Protein AF-A0A2H5FR06-F1 (afdb_monomer)

InterPro domains:
  IPR011051 RmlC-like cupin domain superfamily [SSF51182] (180-256)
  IPR014710 RmlC-like jelly roll fold [G3DSA:2.60.120.10] (175-260)

Organism: NCBI:txid28087

Mean predicted aligned error: 9.43 Å

Sequence (261 aa):
MSKIIILKDSALAQTDELITLLKNNKNLEIIELQDCLVSALEDIAQKNQTVLIALGNQCELGWNISNKINAFKAIILIHPQVLSNYLTMSHQHPCMIIHSPQNSFITPHQLTAISRPRPDIAQFISSSHNILEYQQEIFAFMQQYLQAPEEAHLTRIIRDTDIMKMLPAPNPGAIRILEENKVTVGIVVPDKNPPFEHINPGYKNEIHFVVSGTALFRHGSTNQKVLVNPGDFVYVKAFEKHEWTDWSDDFKLIFMQWEIE

Foldseek 3Di:
DAEEEEADDPVDPCRVVLVVLVVVPVVYDYHYDYPDDLVVVQVVLQVRLAEYEYEQCCLQVQLVSQQVHPSHLEYEYEAYQDHPCLVNDDGPHAYEYEHELPDPRHDPVRSVSPVPDDPRYHYHYDPVRDPCVCVVVVVVVRVLRSDDPVPRCVDDDDDPVNQVVAQADPPQRWGFPDDDPQKTKTKRDGDPDAKDKDFDPPQWKKKKAKQAWWWWKDWAPDPDTDIDHHGDMDIDHGPIIMITHDTDNTTMIMMMTGHDD

Secondary structure (DSSP, 8-state):
-EEEEEE--TTSTTHHHHHHHHHTSTTEEEEEESS--HHHHHHHHHHH--EEEEETTHHHHHHHHHTT-TT-SEEEEES-S--TTTTTPPPSS-EEEEE-TT-TTS-HHHHHHHTS--TTEEEEE-SSS-GGGGHHHHHHHHHHHHS-TTT--------HHHHTTSPPPTTT-EEEEEEETTEEEEEE---SSPP--EE-TTS-EEEEEEEES-EEEEETT---EEEE-TT-EEEE-TT-EEEEES--TT-EEEEEEE---

Nearest PDB structures (foldseek):
  2opk-assembly2_C  TM=7.086E-01  e=1.032E-07  Cupriavidus pinatubonensis JMP134
  7x85-assembly2_C  TM=8.447E-01  e=2.206E-06  Gallus gallus
  5fq0-assembly2_D  TM=7.782E-01  e=3.185E-06  Halomonas sp.
  2gu9-assembly1_B  TM=7.290E-01  e=1.225E-05  Xanthomonas campestris
  2fqp-assembly2_C  TM=6.824E-01  e=9.830E-05  Bordetella pertussis Tohama I

Radius of gyration: 24.14 Å; Cα contacts (8 Å, |Δi|>4): 487; chains: 1; bounding box: 58×37×63 Å

pLDDT: mean 85.14, std 9.03, range [53.91, 97.06]

Structure (mmCIF, N/CA/C/O backbone):
data_AF-A0A2H5FR06-F1
#
_entry.id   AF-A0A2H5FR06-F1
#
loop_
_atom_site.group_PDB
_atom_site.id
_atom_site.type_symbol
_atom_site.label_atom_id
_atom_site.label_alt_id
_atom_site.label_comp_id
_atom_site.label_asym_id
_atom_site.label_entity_id
_atom_site.label_seq_id
_atom_site.pdbx_PDB_ins_code
_atom_site.Cartn_x
_atom_site.Cartn_y
_atom_site.Cartn_z
_atom_site.occupancy
_atom_site.B_iso_or_equiv
_atom_site.auth_seq_id
_atom_site.auth_comp_id
_atom_site.auth_asym_id
_atom_site.auth_atom_id
_atom_site.pdbx_PDB_model_num
ATOM 1 N N . MET A 1 1 ? -20.787 11.125 3.779 1.00 74.94 1 MET A N 1
ATOM 2 C CA . MET A 1 1 ? -19.748 11.288 4.814 1.00 74.94 1 MET A CA 1
ATOM 3 C C . MET A 1 1 ? -19.560 9.931 5.455 1.00 74.94 1 MET A C 1
ATOM 5 O O . MET A 1 1 ? -20.562 9.332 5.834 1.00 74.94 1 MET A O 1
ATOM 9 N N . SER A 1 2 ? -18.338 9.408 5.468 1.00 86.50 2 SER A N 1
ATOM 10 C CA . SER A 1 2 ? -18.075 8.070 5.999 1.00 86.50 2 SER A CA 1
ATOM 11 C C . SER A 1 2 ? -17.957 8.158 7.511 1.00 86.50 2 SER A C 1
ATOM 13 O O . SER A 1 2 ? -17.260 9.028 8.026 1.00 86.50 2 SER A O 1
ATOM 15 N N . LYS A 1 3 ? -18.648 7.281 8.232 1.00 91.69 3 LYS A N 1
ATOM 16 C CA . LYS A 1 3 ? -18.496 7.184 9.685 1.00 91.69 3 LYS A CA 1
ATOM 17 C C . LYS A 1 3 ? -17.388 6.195 10.005 1.00 91.69 3 LYS A C 1
ATOM 19 O O . LYS A 1 3 ? -17.180 5.283 9.209 1.00 91.69 3 LYS A O 1
ATOM 24 N N . ILE A 1 4 ? -16.723 6.363 11.142 1.00 94.50 4 ILE A N 1
ATOM 25 C CA . ILE A 1 4 ? -15.862 5.361 11.789 1.00 94.50 4 ILE A CA 1
ATOM 26 C C . ILE A 1 4 ? -16.230 5.240 13.262 1.00 94.50 4 ILE A C 1
ATOM 28 O O . ILE A 1 4 ? -16.707 6.204 13.864 1.00 94.50 4 ILE A O 1
ATOM 32 N N . ILE A 1 5 ? -16.003 4.066 13.843 1.00 95.38 5 ILE A N 1
ATOM 33 C CA . ILE A 1 5 ? -16.204 3.833 15.276 1.00 95.38 5 ILE A CA 1
ATOM 34 C C . ILE A 1 5 ? -14.841 3.680 15.938 1.00 95.38 5 ILE A C 1
ATOM 36 O O . ILE A 1 5 ? -14.011 2.907 15.461 1.00 95.38 5 ILE A O 1
ATOM 40 N N . ILE A 1 6 ? -14.623 4.389 17.044 1.00 95.81 6 ILE A N 1
ATOM 41 C CA . ILE A 1 6 ? -13.404 4.282 17.847 1.00 95.81 6 ILE A CA 1
ATOM 42 C C . ILE A 1 6 ? -13.765 3.820 19.2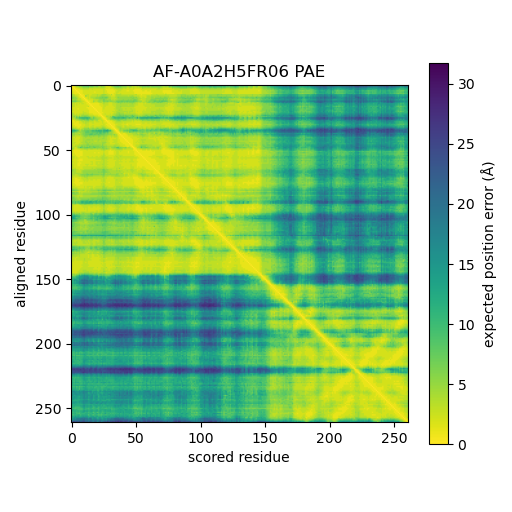57 1.00 95.81 6 ILE A C 1
ATOM 44 O O . ILE A 1 6 ? -14.464 4.529 19.982 1.00 95.81 6 ILE A O 1
ATOM 48 N N . LEU A 1 7 ? -13.257 2.651 19.653 1.00 95.12 7 LEU A N 1
ATOM 49 C CA . LEU A 1 7 ? -13.237 2.203 21.044 1.00 95.12 7 LEU A CA 1
ATOM 50 C C . LEU A 1 7 ? -11.987 2.776 21.703 1.00 95.12 7 LEU A C 1
ATOM 52 O O . LEU A 1 7 ? -10.876 2.274 21.502 1.00 95.12 7 LEU A O 1
ATOM 56 N N . LYS A 1 8 ? -12.168 3.872 22.437 1.00 93.25 8 LYS A N 1
ATOM 57 C CA . LYS A 1 8 ? -11.058 4.618 23.022 1.00 93.25 8 LYS A CA 1
ATOM 58 C C . LYS A 1 8 ? -10.596 3.990 24.329 1.00 93.25 8 LYS A C 1
ATOM 60 O O . LYS A 1 8 ? -11.404 3.529 25.134 1.00 93.25 8 LYS A O 1
ATOM 65 N N . ASP A 1 9 ? -9.295 4.066 24.560 1.00 89.69 9 ASP A N 1
ATOM 66 C CA . ASP A 1 9 ? -8.696 3.760 25.848 1.00 89.69 9 ASP A CA 1
ATOM 67 C C . ASP A 1 9 ? -7.908 4.973 26.329 1.00 89.69 9 ASP A C 1
ATOM 69 O O . ASP A 1 9 ? -6.846 5.294 25.801 1.00 89.69 9 ASP A O 1
ATOM 73 N N . SER A 1 10 ? -8.436 5.655 27.345 1.00 84.69 10 SER A N 1
ATOM 74 C CA . SER A 1 10 ? -7.790 6.829 27.934 1.00 84.69 10 SER A CA 1
ATOM 75 C C . SER A 1 10 ? -6.464 6.508 28.631 1.00 84.69 10 SER A C 1
ATOM 77 O O . SER A 1 10 ? -5.711 7.427 28.935 1.00 84.69 10 SER A O 1
ATOM 79 N N . ALA A 1 11 ? -6.171 5.231 28.908 1.00 84.62 11 ALA A N 1
ATOM 80 C CA . ALA A 1 11 ? -4.885 4.810 29.456 1.00 84.62 11 ALA A CA 1
ATOM 81 C C . ALA A 1 11 ? -3.790 4.694 28.383 1.00 84.62 11 ALA A C 1
ATOM 83 O O . ALA A 1 11 ? -2.607 4.660 28.727 1.00 84.62 11 ALA A O 1
ATOM 84 N N . LEU A 1 12 ? -4.155 4.634 27.097 1.00 84.25 12 LEU A N 1
ATOM 85 C CA . LEU A 1 12 ? -3.189 4.583 26.009 1.00 84.25 12 LEU A CA 1
ATOM 86 C C . LEU A 1 12 ? -2.75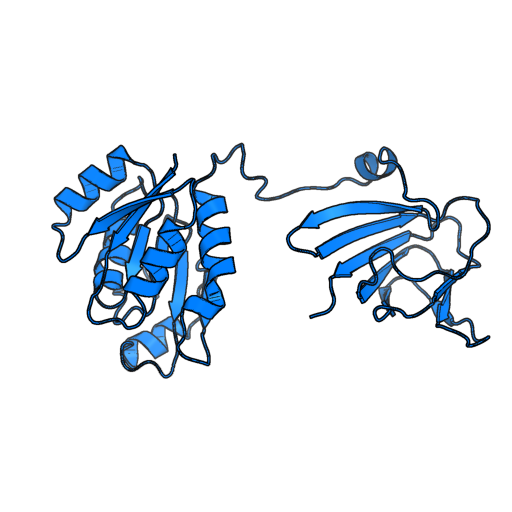5 6.002 25.626 1.00 84.25 12 LEU A C 1
ATOM 88 O O . LEU A 1 12 ? -3.577 6.842 25.243 1.00 84.25 12 LEU A O 1
ATOM 92 N N . ALA A 1 13 ? -1.447 6.254 25.698 1.00 81.12 13 ALA A N 1
ATOM 93 C CA . ALA A 1 13 ? -0.855 7.506 25.242 1.00 81.12 13 ALA A CA 1
ATOM 94 C C . ALA A 1 13 ? -1.205 7.777 23.766 1.00 81.12 13 ALA A C 1
ATOM 96 O O . ALA A 1 13 ? -1.361 6.849 22.976 1.00 81.12 13 ALA A O 1
ATOM 97 N N . GLN A 1 14 ? -1.307 9.058 23.396 1.00 86.19 14 GLN A N 1
ATOM 98 C CA . GLN A 1 14 ? -1.574 9.522 22.023 1.00 86.19 14 GLN A CA 1
ATOM 99 C C . GLN A 1 14 ? -2.964 9.190 21.454 1.00 86.19 14 GLN A C 1
ATOM 101 O O . GLN A 1 14 ? -3.241 9.501 20.295 1.00 86.19 14 GLN A O 1
ATOM 106 N N . THR A 1 15 ? -3.874 8.634 22.262 1.00 88.56 15 THR A N 1
ATOM 107 C CA . THR A 1 15 ? -5.278 8.419 21.871 1.00 88.56 15 THR A CA 1
ATOM 108 C C . THR A 1 15 ? -5.931 9.708 21.361 1.00 88.56 15 THR A C 1
ATOM 110 O O . THR A 1 15 ? -6.479 9.730 20.259 1.00 88.56 15 THR A O 1
ATOM 113 N N . ASP A 1 16 ? -5.821 10.804 22.115 1.00 90.25 16 ASP A N 1
ATOM 114 C CA . ASP A 1 16 ? -6.434 12.085 21.742 1.00 90.25 16 ASP A CA 1
ATOM 115 C C . ASP A 1 16 ? -5.768 12.722 20.512 1.00 90.25 16 ASP A C 1
ATOM 117 O O . ASP A 1 16 ? -6.441 13.354 19.692 1.00 90.25 16 ASP A O 1
ATOM 121 N N . GLU A 1 17 ? -4.456 12.527 20.347 1.00 91.56 17 GLU A N 1
ATOM 122 C CA . GLU A 1 17 ? -3.698 13.004 19.184 1.00 91.56 17 GLU A CA 1
ATOM 123 C C . GLU A 1 17 ? -4.158 12.291 17.909 1.00 91.56 17 GLU A C 1
ATOM 125 O O . GLU A 1 17 ? -4.470 12.952 16.916 1.00 91.56 17 GLU A O 1
ATOM 130 N N . LEU A 1 18 ? -4.291 10.960 17.956 1.00 90.50 18 LEU A N 1
ATOM 131 C CA . LEU A 1 18 ? -4.825 10.166 16.851 1.00 90.50 18 LEU A CA 1
ATOM 132 C C . LEU A 1 18 ? -6.252 10.599 16.502 1.00 90.50 18 LEU A C 1
ATOM 134 O O . LEU A 1 18 ? -6.549 10.843 15.335 1.00 90.50 18 LEU A O 1
ATOM 138 N N . ILE A 1 19 ? -7.138 10.732 17.494 1.00 91.00 19 ILE A N 1
ATOM 139 C CA . ILE A 1 19 ? -8.529 11.150 17.258 1.00 91.00 19 ILE A CA 1
ATOM 140 C C . ILE A 1 19 ? -8.569 12.542 16.616 1.00 91.00 19 ILE A C 1
ATOM 142 O O . ILE A 1 19 ? -9.314 12.756 15.659 1.00 91.00 19 ILE A O 1
ATOM 146 N N . THR A 1 20 ? -7.757 13.483 17.098 1.00 90.94 20 THR A N 1
ATOM 147 C CA . THR A 1 20 ? -7.660 14.839 16.532 1.00 90.94 20 THR A CA 1
ATOM 148 C C . THR A 1 20 ? -7.194 14.803 15.079 1.00 90.94 20 THR A C 1
ATOM 150 O O . THR A 1 20 ? -7.783 15.447 14.211 1.00 90.94 20 THR A O 1
ATOM 153 N N . LEU A 1 21 ? -6.172 14.001 14.794 1.00 90.44 21 LEU A N 1
ATOM 154 C CA . LEU A 1 21 ? -5.631 13.806 13.457 1.00 90.44 21 LEU A CA 1
ATOM 155 C C . LEU A 1 21 ? -6.665 13.189 12.505 1.00 90.44 21 LEU A C 1
ATOM 157 O O . LEU A 1 21 ? -6.841 13.691 11.395 1.00 90.44 21 LEU A O 1
ATOM 161 N N . LEU A 1 22 ? -7.422 12.186 12.953 1.00 89.38 22 LEU A N 1
ATOM 162 C CA . LEU A 1 22 ? -8.517 11.594 12.180 1.00 89.38 22 LEU A CA 1
ATOM 163 C C . LEU A 1 22 ? -9.650 12.603 11.921 1.00 89.38 22 LEU A C 1
ATOM 165 O O . LEU A 1 22 ? -10.168 12.657 10.805 1.00 89.38 22 LEU A O 1
ATOM 169 N N . LYS A 1 23 ? -10.000 13.446 12.905 1.00 88.00 23 LYS A N 1
ATOM 170 C CA . LYS A 1 23 ? -11.029 14.500 12.767 1.00 88.00 23 LYS A CA 1
ATOM 171 C C . LYS A 1 23 ? -10.654 15.585 11.758 1.00 88.00 23 LYS A C 1
ATOM 173 O O . LYS A 1 23 ? -11.543 16.195 11.170 1.00 88.00 23 LYS A O 1
ATOM 178 N N . ASN A 1 24 ? -9.363 15.817 11.523 1.00 86.31 24 ASN A N 1
ATOM 179 C CA . ASN A 1 24 ? -8.914 16.768 10.503 1.00 86.31 24 ASN A CA 1
ATOM 180 C C . ASN A 1 24 ? -9.243 16.303 9.073 1.00 86.31 24 ASN A C 1
ATOM 182 O O . ASN A 1 24 ? -9.251 17.114 8.142 1.00 86.31 24 ASN A O 1
ATOM 186 N N . ASN A 1 25 ? -9.567 15.021 8.878 1.00 81.06 25 ASN A N 1
ATOM 187 C CA . ASN A 1 25 ? -10.072 14.522 7.609 1.00 81.06 25 ASN A CA 1
ATOM 188 C C . ASN A 1 25 ? -11.559 14.886 7.447 1.00 81.06 25 ASN A C 1
ATOM 190 O O . ASN A 1 25 ? -12.445 14.239 8.001 1.00 81.06 25 ASN A O 1
ATOM 194 N N . LYS A 1 26 ? -11.836 15.914 6.635 1.00 71.44 26 LYS A N 1
ATOM 195 C CA . LYS A 1 26 ? -13.177 16.501 6.436 1.00 71.44 26 LYS A CA 1
ATOM 196 C C . LYS A 1 26 ? -14.259 15.530 5.940 1.00 71.44 26 LYS A C 1
ATOM 198 O O . LYS A 1 26 ? -15.429 15.894 5.957 1.00 71.44 26 LYS A O 1
ATOM 203 N N . ASN A 1 27 ? -13.897 14.327 5.495 1.00 81.62 27 ASN A N 1
ATOM 204 C CA . ASN A 1 27 ? -14.839 13.331 4.979 1.00 81.62 27 ASN A CA 1
ATOM 205 C C . ASN A 1 27 ? -15.243 12.267 6.014 1.00 81.62 27 ASN A C 1
ATOM 207 O O . ASN A 1 27 ? -16.044 11.385 5.681 1.00 81.62 27 ASN A O 1
ATOM 211 N N . LEU A 1 28 ? -14.713 12.351 7.241 1.00 86.94 28 LEU A N 1
ATOM 212 C CA . LEU A 1 28 ? -14.937 11.383 8.311 1.00 86.94 28 LEU A CA 1
ATOM 213 C C . LEU A 1 28 ? -15.780 11.961 9.451 1.00 86.94 28 LEU A C 1
ATOM 215 O O . LEU A 1 28 ? -15.505 13.038 9.971 1.00 86.94 28 LEU A O 1
ATOM 219 N N . GLU A 1 29 ? -16.780 11.199 9.877 1.00 91.06 29 GLU A N 1
ATOM 220 C CA . GLU A 1 29 ? -17.491 11.405 11.138 1.00 91.06 29 GLU A CA 1
ATOM 221 C C . GLU A 1 29 ? -17.045 10.323 12.133 1.00 91.06 29 GLU A C 1
ATOM 223 O O . GLU A 1 29 ? -17.057 9.135 11.809 1.00 91.06 29 GLU A O 1
ATOM 228 N N . ILE A 1 30 ? -16.635 10.716 13.340 1.00 92.75 30 ILE A N 1
ATOM 229 C CA . ILE A 1 30 ? -16.106 9.783 14.344 1.00 92.75 30 ILE A CA 1
ATOM 230 C C . ILE A 1 30 ? -17.141 9.548 15.441 1.00 92.75 30 ILE A C 1
ATOM 232 O O . ILE A 1 30 ? -17.587 10.491 16.093 1.00 92.75 30 ILE A O 1
ATOM 236 N N . ILE A 1 31 ? -17.473 8.278 15.674 1.00 93.44 31 ILE A N 1
ATOM 237 C CA . ILE A 1 31 ? -18.276 7.822 16.807 1.00 93.44 31 ILE A CA 1
ATOM 238 C C . ILE A 1 31 ? -17.319 7.269 17.863 1.00 93.44 31 ILE A C 1
ATOM 240 O O . ILE A 1 31 ? -16.786 6.170 17.722 1.00 93.44 31 ILE A O 1
ATOM 244 N N . GLU A 1 32 ? -17.084 8.046 18.915 1.00 93.25 32 GLU A N 1
ATOM 245 C CA . GLU A 1 32 ? -16.215 7.656 20.026 1.00 93.25 32 GLU A CA 1
ATOM 246 C C . GLU A 1 32 ? -17.008 6.916 21.103 1.00 93.25 32 GLU A C 1
ATOM 248 O O . GLU A 1 32 ? -18.048 7.391 21.562 1.00 93.25 32 GLU A O 1
ATOM 253 N N . LEU A 1 33 ? -16.495 5.770 21.544 1.00 92.19 33 LEU A N 1
ATOM 254 C CA . LEU A 1 33 ? -17.098 4.943 22.581 1.00 92.19 33 LEU A CA 1
ATOM 255 C C . LEU A 1 33 ? -16.040 4.552 23.613 1.00 92.19 33 LEU A C 1
ATOM 257 O O . LEU A 1 33 ? -14.927 4.171 23.260 1.00 92.19 33 LEU A O 1
ATOM 261 N N . GLN A 1 34 ? -16.407 4.622 24.889 1.00 85.69 34 GLN A N 1
ATOM 262 C CA . GLN A 1 34 ? -15.613 4.147 26.022 1.00 85.69 34 GLN A CA 1
ATOM 263 C C . GLN A 1 34 ? -16.516 3.302 26.909 1.00 85.69 34 GLN A C 1
ATOM 265 O O . GLN A 1 34 ? -17.676 3.666 27.101 1.00 85.69 34 GLN A O 1
ATOM 270 N N . ASP A 1 35 ? -15.997 2.176 27.402 1.00 78.31 35 ASP A N 1
ATOM 271 C CA . ASP A 1 35 ? -16.707 1.267 28.312 1.00 78.31 35 ASP A CA 1
ATOM 272 C C . ASP A 1 35 ? -18.123 0.909 27.821 1.00 78.31 35 ASP A C 1
ATOM 274 O O . ASP A 1 35 ? -19.094 0.850 28.578 1.00 78.31 35 ASP A O 1
ATOM 278 N N . CYS A 1 36 ? -18.259 0.721 26.505 1.00 75.69 36 CYS A N 1
ATOM 279 C CA . CYS A 1 36 ? -19.556 0.570 25.867 1.00 75.69 36 CYS A CA 1
ATOM 280 C C . CYS A 1 36 ? -20.078 -0.866 26.011 1.00 75.69 36 CYS A C 1
ATOM 282 O O . CYS A 1 36 ? -19.325 -1.839 25.917 1.00 75.69 36 CYS A O 1
ATOM 284 N N . LEU A 1 37 ? -21.394 -1.007 26.173 1.00 80.62 37 LEU A N 1
ATOM 285 C CA . LEU A 1 37 ? -22.043 -2.314 26.150 1.00 80.62 37 LEU A CA 1
ATOM 286 C C . LEU A 1 37 ? -22.013 -2.900 24.731 1.00 80.62 37 LEU A C 1
ATOM 288 O O . LEU A 1 37 ? -22.330 -2.213 23.761 1.00 80.62 37 LEU A O 1
ATOM 292 N N . VAL A 1 38 ? -21.708 -4.197 24.628 1.00 81.88 38 VAL A N 1
ATOM 293 C CA . VAL A 1 38 ? -21.617 -4.946 23.357 1.00 81.88 38 VAL A CA 1
ATOM 294 C C . VAL A 1 38 ? -22.857 -4.747 22.476 1.00 81.88 38 VAL A C 1
ATOM 296 O O . VAL A 1 38 ? -22.720 -4.525 21.278 1.00 81.88 38 VAL A O 1
ATOM 299 N N . SER A 1 39 ? -24.056 -4.770 23.067 1.00 82.50 39 SER A N 1
ATOM 300 C CA . SER A 1 39 ? -25.320 -4.591 22.340 1.00 82.50 39 SER A CA 1
ATOM 301 C C . SER A 1 39 ? -25.451 -3.208 21.699 1.00 82.50 39 SER A C 1
ATOM 303 O O . SER A 1 39 ? -25.921 -3.089 20.574 1.00 82.50 39 SER A O 1
ATOM 305 N N . ALA A 1 40 ? -24.984 -2.157 22.377 1.00 85.56 40 ALA A N 1
ATOM 306 C CA . ALA A 1 40 ? -25.002 -0.808 21.824 1.00 85.56 40 ALA A CA 1
ATOM 307 C C . ALA A 1 40 ? -24.021 -0.675 20.648 1.00 85.56 40 ALA A C 1
ATOM 309 O O . ALA A 1 40 ? -24.345 -0.042 19.644 1.00 85.56 40 ALA A O 1
ATOM 310 N N . LEU A 1 41 ? -22.840 -1.297 20.747 1.00 87.94 41 LEU A N 1
ATOM 311 C CA . LEU A 1 41 ? -21.866 -1.317 19.654 1.00 87.94 41 LEU A CA 1
ATOM 312 C C . LEU A 1 41 ? -22.405 -2.048 18.426 1.00 87.94 41 LEU A C 1
ATOM 314 O O . LEU A 1 41 ? -22.184 -1.596 17.305 1.00 87.94 41 LEU A O 1
ATOM 318 N N . GLU A 1 42 ? -23.133 -3.142 18.636 1.00 87.75 42 GLU A N 1
ATOM 319 C CA . GLU A 1 42 ? -23.783 -3.889 17.565 1.00 87.75 42 GLU A CA 1
ATOM 320 C C . GLU A 1 42 ? -24.799 -3.046 16.798 1.00 87.75 42 GLU A C 1
ATOM 322 O O . GLU A 1 42 ? -24.684 -2.909 15.577 1.00 87.75 42 GLU A O 1
ATOM 327 N N . ASP A 1 43 ? -25.716 -2.395 17.511 1.00 88.00 43 ASP A N 1
ATOM 328 C CA . ASP A 1 43 ? -26.718 -1.518 16.904 1.00 88.00 43 ASP A CA 1
ATOM 329 C C . ASP A 1 43 ? -26.078 -0.361 16.122 1.00 88.00 43 ASP A C 1
ATOM 331 O O . ASP A 1 43 ? -26.551 0.021 15.046 1.00 88.00 43 ASP A O 1
ATOM 335 N N . ILE A 1 44 ? -25.000 0.223 16.656 1.00 89.38 44 ILE A N 1
ATOM 336 C CA . ILE A 1 44 ? -24.267 1.306 15.992 1.00 89.38 44 ILE A CA 1
ATOM 337 C C . ILE A 1 44 ? -23.554 0.770 14.747 1.00 89.38 44 ILE A C 1
ATOM 339 O O . ILE A 1 44 ? -23.646 1.383 13.684 1.00 89.38 44 ILE A O 1
ATOM 343 N N . ALA A 1 45 ? -22.861 -0.363 14.839 1.00 88.38 45 ALA A N 1
ATOM 344 C CA . ALA A 1 45 ? -22.129 -0.939 13.717 1.00 88.38 45 ALA A CA 1
ATOM 345 C C . ALA A 1 45 ? -23.066 -1.299 12.555 1.00 88.38 45 ALA A C 1
ATOM 347 O O . ALA A 1 45 ? -22.805 -0.906 11.416 1.00 88.38 45 ALA A O 1
ATOM 348 N N . GLN A 1 46 ? -24.196 -1.956 12.842 1.00 87.81 46 GLN A N 1
ATOM 349 C CA . GLN A 1 46 ? -25.187 -2.348 11.834 1.00 87.81 46 GLN A CA 1
ATOM 350 C C . GLN A 1 46 ? -25.757 -1.149 11.066 1.00 87.81 46 GLN A C 1
ATOM 352 O O . GLN A 1 46 ? -25.928 -1.224 9.850 1.00 87.81 46 GLN A O 1
ATOM 357 N N . LYS A 1 47 ? -26.000 -0.023 11.747 1.00 88.25 47 LYS A N 1
ATOM 358 C CA . LYS A 1 47 ? -26.524 1.203 11.119 1.00 88.25 47 LYS A CA 1
ATOM 359 C C . LYS A 1 47 ? -25.521 1.905 10.208 1.00 88.25 47 LYS A C 1
ATOM 361 O O . LYS A 1 47 ? -25.939 2.640 9.318 1.00 88.25 47 LYS A O 1
ATOM 366 N N . ASN A 1 48 ? -24.223 1.731 10.454 1.00 86.19 48 ASN A N 1
ATOM 367 C CA . ASN A 1 48 ? -23.187 2.547 9.821 1.00 86.19 48 ASN A CA 1
ATOM 368 C C . ASN A 1 48 ? -22.344 1.799 8.785 1.00 86.19 48 ASN A C 1
ATOM 370 O O . ASN A 1 48 ? -21.776 2.464 7.926 1.00 86.19 48 ASN A O 1
ATOM 374 N N . GLN A 1 49 ? -22.257 0.466 8.864 1.00 86.06 49 GLN A N 1
ATOM 375 C CA . GLN A 1 49 ? -21.421 -0.385 8.005 1.00 86.06 49 GLN A CA 1
ATOM 376 C C . GLN A 1 49 ? -20.008 0.180 7.780 1.00 86.06 49 GLN A C 1
ATOM 378 O O . GLN A 1 49 ? -19.712 0.800 6.758 1.00 86.06 49 GLN A O 1
ATOM 383 N N . THR A 1 50 ? -19.133 0.033 8.770 1.00 91.81 50 THR A N 1
ATOM 384 C CA . THR A 1 50 ? -17.997 0.949 8.947 1.00 91.81 50 THR A CA 1
ATOM 385 C C . THR A 1 50 ? -16.711 0.258 9.415 1.00 91.81 50 THR A C 1
ATOM 387 O O . THR A 1 50 ? -16.703 -0.938 9.685 1.00 91.81 50 THR A O 1
ATOM 390 N N . VAL A 1 51 ? -15.605 1.002 9.487 1.00 94.62 51 VAL A N 1
ATOM 391 C CA . VAL A 1 51 ? -14.341 0.576 10.092 1.00 94.62 51 VAL A CA 1
ATOM 392 C C . VAL A 1 51 ? -14.384 0.786 11.609 1.00 94.62 51 VAL A C 1
ATOM 394 O O . VAL A 1 51 ? -14.818 1.835 12.093 1.00 94.62 51 VAL A O 1
ATOM 397 N N . LEU A 1 52 ? -13.902 -0.216 12.347 1.00 96.06 52 LEU A N 1
ATOM 398 C CA . LEU A 1 52 ? -13.695 -0.161 13.793 1.00 96.06 52 LEU A CA 1
ATOM 399 C C . LEU A 1 52 ? -12.219 0.076 14.110 1.00 96.06 52 LEU A C 1
ATOM 401 O O . LEU A 1 52 ? -11.367 -0.677 13.647 1.00 96.06 52 LEU A O 1
ATOM 405 N N . ILE A 1 53 ? -11.921 1.058 14.953 1.00 96.69 53 ILE A N 1
ATOM 406 C CA . ILE A 1 53 ? -10.599 1.233 15.558 1.00 96.69 53 ILE A CA 1
ATOM 407 C C . ILE A 1 53 ? -10.731 0.942 17.047 1.00 96.69 53 ILE A C 1
ATOM 409 O O . ILE A 1 53 ? -11.552 1.556 17.722 1.00 96.69 53 ILE A O 1
ATOM 413 N N . ALA A 1 54 ? -9.938 0.018 17.571 1.00 95.50 54 ALA A N 1
ATOM 414 C CA . ALA A 1 54 ? -9.881 -0.258 18.998 1.00 95.50 54 ALA A CA 1
ATOM 415 C C . ALA A 1 54 ? -8.472 0.001 19.527 1.00 95.50 54 ALA A C 1
ATOM 417 O O . ALA A 1 54 ? -7.480 -0.342 18.880 1.00 95.50 54 ALA A O 1
ATOM 418 N N . LEU A 1 55 ? -8.404 0.632 20.696 1.00 93.75 55 LEU A N 1
ATOM 419 C CA . LEU A 1 55 ? -7.162 1.074 21.318 1.00 93.75 55 LEU A CA 1
ATOM 420 C C . LEU A 1 55 ? -6.943 0.327 22.632 1.00 93.75 55 LEU A C 1
ATOM 422 O O . LEU A 1 55 ? -7.886 0.128 23.398 1.00 93.75 55 LEU A O 1
ATOM 426 N N . GLY A 1 56 ? -5.704 -0.078 22.906 1.00 91.62 56 GLY A N 1
ATOM 427 C CA . GLY A 1 56 ? -5.304 -0.570 24.220 1.00 91.62 56 GLY A CA 1
ATOM 428 C C . GLY A 1 56 ? -6.158 -1.741 24.719 1.00 91.62 56 GLY A C 1
ATOM 429 O O . GLY A 1 56 ? -6.283 -2.772 24.051 1.00 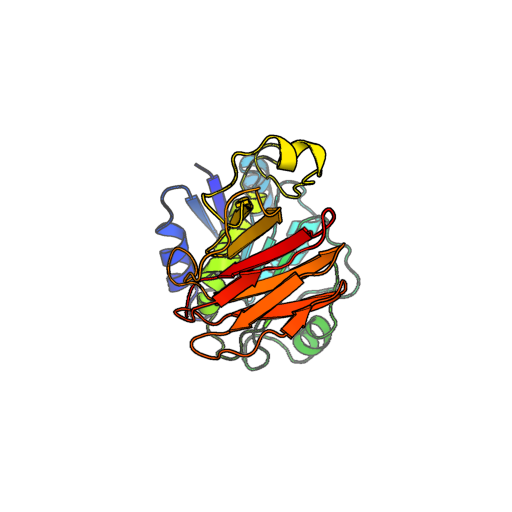91.62 56 GLY A O 1
ATOM 430 N N . ASN A 1 57 ? -6.760 -1.576 25.898 1.00 91.31 57 ASN A N 1
ATOM 431 C CA . ASN A 1 57 ? -7.585 -2.582 26.571 1.00 91.31 57 ASN A CA 1
ATOM 432 C C . ASN A 1 57 ? -8.888 -2.855 25.814 1.00 91.31 57 ASN A C 1
ATOM 434 O O . ASN A 1 57 ? -9.456 -3.940 25.920 1.00 91.31 57 ASN A O 1
ATOM 438 N N . GLN A 1 58 ? -9.347 -1.904 24.998 1.00 93.38 58 GLN A N 1
ATOM 439 C CA . GLN A 1 58 ? -10.537 -2.088 24.172 1.00 93.38 58 GLN A CA 1
ATOM 440 C C . GLN A 1 58 ? -10.275 -2.987 22.957 1.00 93.38 58 GLN A C 1
ATOM 442 O O . GLN A 1 58 ? -11.227 -3.425 22.307 1.00 93.38 58 GLN A O 1
ATOM 447 N N . CYS A 1 59 ? -9.013 -3.305 22.642 1.00 93.69 59 CYS A N 1
ATOM 448 C CA . CYS A 1 59 ? -8.688 -4.182 21.519 1.00 93.69 59 CYS A CA 1
ATOM 449 C C . CYS A 1 59 ? -9.283 -5.581 21.673 1.00 93.69 59 CYS A C 1
ATOM 451 O O . CYS A 1 59 ? -9.713 -6.151 20.677 1.00 93.69 59 CYS A O 1
ATOM 453 N N . GLU A 1 60 ? -9.351 -6.129 22.890 1.00 92.50 60 GLU A N 1
ATOM 454 C CA . GLU A 1 60 ? -9.957 -7.448 23.101 1.00 92.50 60 GLU A CA 1
ATOM 455 C C . GLU A 1 60 ? -11.458 -7.432 22.784 1.00 92.50 60 GLU A C 1
ATOM 457 O O . GLU A 1 60 ? -11.973 -8.338 22.124 1.00 92.50 60 GLU A O 1
ATOM 462 N N . LEU A 1 61 ? -12.162 -6.375 23.200 1.00 92.38 61 LEU A N 1
ATOM 463 C CA . LEU A 1 61 ? -13.563 -6.178 22.845 1.00 92.38 61 LEU A CA 1
ATOM 464 C C . LEU A 1 61 ? -13.721 -6.039 21.326 1.00 92.38 61 LEU A C 1
ATOM 466 O O . LEU A 1 61 ? -14.545 -6.741 20.738 1.00 92.38 61 LEU A O 1
ATOM 470 N N . GLY A 1 62 ? -12.909 -5.187 20.692 1.00 93.06 62 GLY A N 1
ATOM 471 C CA . GLY A 1 62 ? -12.921 -4.984 19.243 1.00 93.06 62 GLY A CA 1
ATOM 472 C C . GLY A 1 62 ? -12.672 -6.276 18.460 1.00 93.06 62 GLY A C 1
ATOM 473 O O . GLY A 1 62 ? -13.399 -6.583 17.520 1.00 93.06 62 GLY A O 1
ATOM 474 N N . TRP A 1 63 ? -11.705 -7.076 18.904 1.00 92.88 63 TRP A N 1
ATOM 475 C CA . TRP A 1 63 ? -11.345 -8.375 18.335 1.00 92.88 63 TRP A CA 1
ATOM 476 C C . TRP A 1 63 ? -12.450 -9.426 18.468 1.00 92.88 63 TRP A C 1
ATOM 478 O O . TRP A 1 63 ? -12.749 -10.162 17.529 1.00 92.88 63 TRP A O 1
ATOM 488 N N . ASN A 1 64 ? -13.093 -9.496 19.632 1.00 91.62 64 ASN A N 1
ATOM 489 C CA . ASN A 1 64 ? -14.168 -10.456 19.859 1.00 91.62 64 ASN A CA 1
ATOM 490 C C . ASN A 1 64 ? -15.450 -10.069 19.117 1.00 91.62 64 ASN A C 1
ATOM 492 O O . ASN A 1 64 ? -16.186 -10.943 18.657 1.00 91.62 64 ASN A O 1
ATOM 496 N N . ILE A 1 65 ? -15.749 -8.771 19.030 1.00 90.44 65 ILE A N 1
ATOM 497 C CA . ILE A 1 65 ? -16.997 -8.299 18.437 1.00 90.44 65 ILE A CA 1
ATOM 498 C C . ILE A 1 65 ? -16.932 -8.227 16.909 1.00 90.44 65 ILE A C 1
ATOM 500 O O . ILE A 1 65 ? -17.938 -8.491 16.252 1.00 90.44 65 ILE A O 1
ATOM 504 N N . SER A 1 66 ? -15.754 -7.966 16.333 1.00 89.88 66 SER A N 1
ATOM 505 C CA . SER A 1 66 ? -15.559 -7.985 14.881 1.00 89.88 66 SER A CA 1
ATOM 506 C C . SER A 1 66 ? -15.940 -9.330 14.268 1.00 89.88 66 SER A C 1
ATOM 508 O O . SER A 1 66 ? -16.524 -9.371 13.194 1.00 89.88 66 SER A O 1
ATOM 510 N N . ASN A 1 67 ? -15.705 -10.430 14.985 1.00 85.25 67 ASN A N 1
ATOM 511 C CA . ASN A 1 67 ? -16.046 -11.778 14.525 1.00 85.25 67 ASN A CA 1
ATOM 512 C C . ASN A 1 67 ? -17.506 -12.169 14.750 1.00 85.25 67 ASN A C 1
ATOM 514 O O . ASN A 1 67 ? -17.942 -13.216 14.278 1.00 85.25 67 ASN A O 1
ATOM 518 N N . LYS A 1 68 ? -18.267 -11.345 15.474 1.00 87.69 68 LYS A N 1
ATOM 519 C CA . LYS A 1 68 ? -19.706 -11.537 15.684 1.00 87.69 68 LYS A CA 1
ATOM 520 C C . LYS A 1 68 ? -20.537 -10.672 14.744 1.00 87.69 68 LYS A C 1
ATOM 522 O O . LYS A 1 68 ? -21.633 -11.071 14.364 1.00 87.69 68 LYS A O 1
ATOM 527 N N . ILE A 1 69 ? -20.030 -9.492 14.388 1.00 87.56 69 ILE A N 1
ATOM 528 C CA . ILE A 1 69 ? -20.769 -8.488 13.629 1.00 87.56 69 ILE A CA 1
ATOM 529 C C . ILE A 1 69 ? -20.223 -8.395 12.207 1.00 87.56 69 ILE A C 1
ATOM 531 O O . ILE A 1 69 ? -19.122 -7.899 11.975 1.00 87.56 69 ILE A O 1
ATOM 535 N N . ASN A 1 70 ? -21.059 -8.755 11.235 1.00 86.38 70 ASN A N 1
ATOM 536 C CA . ASN A 1 70 ? -20.714 -8.680 9.810 1.00 86.38 70 ASN A CA 1
ATOM 537 C C . ASN A 1 70 ? -20.787 -7.261 9.228 1.00 86.38 70 ASN A C 1
ATOM 539 O O . ASN A 1 70 ? -20.452 -7.052 8.068 1.00 86.38 70 ASN A O 1
ATOM 543 N N . ALA A 1 71 ? -21.257 -6.287 10.008 1.00 89.31 71 ALA A N 1
ATOM 544 C CA . ALA A 1 71 ? -21.386 -4.903 9.567 1.00 89.31 71 ALA A CA 1
ATOM 545 C C . ALA A 1 71 ? -20.049 -4.146 9.539 1.00 89.31 71 ALA A C 1
ATOM 547 O O . ALA A 1 71 ? -19.976 -3.071 8.948 1.00 89.31 71 ALA A O 1
ATOM 548 N N . PHE A 1 72 ? -18.992 -4.659 10.172 1.00 92.69 72 PHE A N 1
ATOM 549 C CA . PHE A 1 72 ? -17.687 -4.021 10.052 1.00 92.69 72 PHE A CA 1
ATOM 550 C C . PHE A 1 72 ? -17.093 -4.279 8.670 1.00 92.69 72 PHE A C 1
ATOM 552 O O . PHE A 1 72 ? -17.117 -5.398 8.181 1.00 92.69 72 PHE A O 1
ATOM 559 N N . LYS A 1 73 ? -16.549 -3.236 8.043 1.00 91.62 73 LYS A N 1
ATOM 560 C CA . LYS A 1 73 ? -15.845 -3.352 6.760 1.00 91.62 73 LYS A CA 1
ATOM 561 C C . LYS A 1 73 ? -14.369 -3.703 6.937 1.00 91.62 73 LYS A C 1
ATOM 563 O O . LYS A 1 73 ? -13.785 -4.348 6.077 1.00 91.62 73 LYS A O 1
ATOM 568 N N . ALA A 1 74 ? -13.773 -3.258 8.040 1.00 93.88 74 ALA A N 1
ATOM 569 C CA . ALA A 1 74 ? -12.416 -3.590 8.455 1.00 93.88 74 ALA A CA 1
ATOM 570 C C . ALA A 1 74 ? -12.226 -3.254 9.937 1.00 93.88 74 ALA A C 1
ATOM 572 O O . ALA A 1 74 ? -13.028 -2.515 10.523 1.00 93.88 74 ALA A O 1
ATOM 573 N N . ILE A 1 75 ? -11.147 -3.763 10.530 1.00 96.00 75 ILE A N 1
ATOM 574 C CA . ILE A 1 75 ? -10.756 -3.428 11.898 1.00 96.00 75 ILE A CA 1
ATOM 575 C C . ILE A 1 75 ? -9.299 -2.988 11.996 1.00 96.00 75 ILE A C 1
ATOM 577 O O . ILE A 1 75 ? -8.432 -3.494 11.284 1.00 96.00 75 ILE A O 1
ATOM 581 N N . ILE A 1 76 ? -9.034 -2.080 12.927 1.00 97.06 76 ILE A N 1
ATOM 582 C CA . ILE A 1 76 ? -7.698 -1.621 13.293 1.00 97.06 76 ILE A CA 1
ATOM 583 C C . ILE A 1 76 ? -7.541 -1.782 14.803 1.00 97.06 76 ILE A C 1
ATOM 585 O O . ILE A 1 76 ? -8.333 -1.238 15.570 1.00 97.06 76 ILE A O 1
ATOM 589 N N . LEU A 1 77 ? -6.524 -2.523 15.233 1.00 95.06 77 LEU A N 1
ATOM 590 C CA . LEU A 1 77 ? -6.190 -2.716 16.643 1.00 95.06 77 LEU A CA 1
ATOM 591 C C . LEU A 1 77 ? -4.847 -2.053 16.936 1.00 95.06 77 LEU A C 1
ATOM 593 O O . LEU A 1 77 ? -3.846 -2.373 16.295 1.00 95.06 77 LEU A O 1
ATOM 597 N N . ILE A 1 78 ? -4.815 -1.148 17.910 1.00 93.94 78 ILE A N 1
ATOM 598 C CA . ILE A 1 78 ? -3.613 -0.384 18.255 1.00 93.94 78 ILE A CA 1
ATOM 599 C C . ILE A 1 78 ? -3.206 -0.698 19.690 1.00 93.94 78 ILE A C 1
ATOM 601 O O . ILE A 1 78 ? -3.968 -0.475 20.629 1.00 93.94 78 ILE A O 1
ATOM 605 N N . HIS A 1 79 ? -1.983 -1.203 19.849 1.00 91.50 79 HIS A N 1
ATOM 606 C CA . HIS A 1 79 ? -1.410 -1.651 21.119 1.00 91.50 79 HIS A CA 1
ATOM 607 C C . HIS A 1 79 ? -2.323 -2.605 21.907 1.00 91.50 79 HIS A C 1
ATOM 609 O O . HIS A 1 79 ? -2.639 -2.339 23.067 1.00 91.50 79 HIS A O 1
ATOM 615 N N . PRO A 1 80 ? -2.739 -3.739 21.313 1.00 91.88 80 PRO A N 1
ATOM 616 C CA . PRO A 1 80 ? -3.585 -4.691 22.016 1.00 91.88 80 PRO A CA 1
ATOM 617 C C . PRO A 1 80 ? -2.861 -5.286 23.230 1.00 91.88 80 PRO A C 1
ATOM 619 O O . PRO A 1 80 ? -1.797 -5.891 23.089 1.00 91.88 80 PRO A O 1
ATOM 622 N N . GLN A 1 81 ? -3.457 -5.164 24.418 1.00 89.12 81 GLN A N 1
ATOM 623 C CA . GLN A 1 81 ? -2.911 -5.773 25.637 1.00 89.12 81 GLN A CA 1
ATOM 624 C C . GLN A 1 81 ? -3.012 -7.307 25.604 1.00 89.12 81 GLN A C 1
ATOM 626 O O . GLN A 1 81 ? -2.038 -8.014 25.896 1.00 89.12 81 GLN A O 1
ATOM 631 N N . VAL A 1 82 ? -4.195 -7.804 25.229 1.00 88.69 82 VAL A N 1
ATOM 632 C CA . VAL A 1 82 ? -4.550 -9.219 25.061 1.00 88.69 82 VAL A CA 1
ATOM 633 C C . VAL A 1 82 ? -5.500 -9.348 23.870 1.00 88.69 82 VAL A C 1
ATOM 635 O O . VAL A 1 82 ? -6.378 -8.513 23.679 1.00 88.69 82 VAL A O 1
ATOM 638 N N . LEU A 1 83 ? -5.329 -10.403 23.075 1.00 91.38 83 LEU A N 1
ATOM 639 C CA . LEU A 1 83 ? -6.265 -10.852 22.049 1.00 91.38 83 LEU A CA 1
ATOM 640 C C . LEU A 1 83 ? -6.503 -12.345 22.254 1.00 91.38 83 LEU A C 1
ATOM 642 O O . LEU A 1 83 ? -5.716 -13.194 21.815 1.00 91.38 83 LEU A O 1
ATOM 646 N N . SER A 1 84 ? -7.593 -12.669 22.943 1.00 88.44 84 SER A N 1
ATOM 647 C CA . SER A 1 84 ? -8.006 -14.051 23.159 1.00 88.44 84 SER A CA 1
ATOM 648 C C . SER A 1 84 ? -8.089 -14.812 21.831 1.00 88.44 84 SER A C 1
ATOM 650 O O . SER A 1 84 ? -8.620 -14.313 20.839 1.00 88.44 84 SER A O 1
ATOM 652 N N . ASN A 1 85 ? -7.545 -16.033 21.797 1.00 88.50 85 ASN A N 1
ATOM 653 C CA . ASN A 1 85 ? -7.547 -16.896 20.609 1.00 88.50 85 ASN A CA 1
ATOM 654 C C . ASN A 1 85 ? -6.869 -16.282 19.367 1.00 88.50 85 ASN A C 1
ATOM 656 O O . ASN A 1 85 ? -7.198 -16.662 18.245 1.00 88.50 85 ASN A O 1
ATOM 660 N N . TYR A 1 86 ? -5.900 -15.370 19.542 1.00 90.19 86 TYR A N 1
ATOM 661 C CA . TYR A 1 86 ? -5.189 -14.731 18.425 1.00 90.19 86 TYR A CA 1
ATOM 662 C C . TYR A 1 86 ? -4.681 -15.719 17.367 1.00 90.19 86 TYR A C 1
ATOM 664 O O . TYR A 1 86 ? -4.769 -15.437 16.183 1.00 90.19 86 TYR A O 1
ATOM 672 N N . LEU A 1 87 ? -4.169 -16.885 17.766 1.00 88.19 87 LEU A N 1
ATOM 673 C CA . LEU A 1 87 ? -3.609 -17.862 16.824 1.00 88.19 87 LEU A CA 1
ATOM 674 C C . LEU A 1 87 ? -4.655 -18.764 16.158 1.00 88.19 87 LEU A C 1
ATOM 676 O O . LEU A 1 87 ? -4.338 -19.435 15.182 1.00 88.19 87 LEU A O 1
ATOM 680 N N . THR A 1 88 ? -5.864 -18.839 16.710 1.00 87.81 88 THR A N 1
ATOM 681 C CA . THR A 1 88 ? -6.852 -19.865 16.346 1.00 87.81 88 THR A CA 1
ATOM 682 C C . THR A 1 88 ? -8.135 -19.289 15.768 1.00 87.81 88 THR A C 1
ATOM 684 O O . THR A 1 88 ? -8.844 -19.995 15.055 1.00 87.81 88 THR A O 1
ATOM 687 N N . MET A 1 89 ? -8.453 -18.024 16.041 1.00 86.00 89 MET A N 1
ATOM 688 C CA . MET A 1 89 ? -9.669 -17.410 15.529 1.00 86.00 89 MET A CA 1
ATOM 689 C C . MET A 1 89 ? -9.516 -17.036 14.053 1.00 86.00 89 MET A C 1
ATOM 691 O O . MET A 1 89 ? -8.636 -16.253 13.690 1.00 86.00 89 MET A O 1
ATOM 695 N N . SER A 1 90 ? -10.402 -17.564 13.208 1.00 81.88 90 SER A N 1
ATOM 696 C CA . SER A 1 90 ? -10.539 -17.137 11.814 1.00 81.88 90 SER A CA 1
ATOM 697 C C . SER A 1 90 ? -11.216 -15.770 11.778 1.00 81.88 90 SER A C 1
ATOM 699 O O . SER A 1 90 ? -12.301 -15.619 12.336 1.00 81.88 90 SER A O 1
ATOM 701 N N . HIS A 1 91 ? -10.555 -14.784 11.169 1.00 79.06 91 HIS A N 1
ATOM 702 C CA . HIS A 1 91 ? -11.074 -13.426 11.096 1.00 79.06 91 HIS A CA 1
ATOM 703 C C . HIS A 1 91 ? -11.888 -13.233 9.814 1.00 79.06 91 HIS A C 1
ATOM 705 O O . HIS A 1 91 ? -11.446 -13.629 8.738 1.00 79.06 91 HIS A O 1
ATOM 711 N N . GLN A 1 92 ? -13.078 -12.639 9.923 1.00 79.75 92 GLN A N 1
ATOM 712 C CA . GLN A 1 92 ? -13.966 -12.451 8.764 1.00 79.75 92 GLN A CA 1
ATOM 713 C C . GLN A 1 92 ? -13.720 -11.143 8.007 1.00 79.75 92 GLN A C 1
ATOM 715 O O . GLN A 1 92 ? -14.115 -11.018 6.851 1.00 79.75 92 GLN A O 1
ATOM 720 N N . HIS A 1 93 ? -13.044 -10.190 8.648 1.00 89.50 93 HIS A N 1
ATOM 721 C CA . HIS A 1 93 ? -12.808 -8.855 8.096 1.00 89.50 93 HIS A CA 1
ATOM 722 C C . HIS A 1 93 ? -11.322 -8.583 7.867 1.00 89.50 93 HIS A C 1
ATOM 724 O O . HIS A 1 93 ? -10.485 -9.128 8.586 1.00 89.50 93 HIS A O 1
ATOM 730 N N . PRO A 1 94 ? -10.965 -7.688 6.941 1.00 91.94 94 PRO A N 1
ATOM 731 C CA . PRO A 1 94 ? -9.624 -7.128 6.884 1.00 91.94 94 PRO A CA 1
ATOM 732 C C . PRO A 1 94 ? -9.211 -6.562 8.247 1.00 91.94 94 PRO A C 1
ATOM 734 O O . PRO A 1 94 ? -9.953 -5.796 8.868 1.00 91.94 94 PRO A O 1
ATOM 737 N N . CYS A 1 95 ? -8.031 -6.951 8.721 1.00 94.56 95 CYS A N 1
ATOM 738 C CA . CYS A 1 95 ? -7.524 -6.565 10.031 1.00 94.56 95 CYS A CA 1
ATOM 739 C C . CYS A 1 95 ? -6.133 -5.952 9.900 1.00 94.56 95 CYS A C 1
ATOM 741 O O . CYS A 1 95 ? -5.252 -6.528 9.260 1.00 94.56 95 CYS A O 1
ATOM 743 N N . MET A 1 96 ? -5.946 -4.798 10.538 1.00 95.44 96 MET A N 1
ATOM 744 C CA . MET A 1 96 ? -4.638 -4.211 10.781 1.00 95.44 96 MET A CA 1
ATOM 745 C C . MET A 1 96 ? -4.330 -4.225 12.278 1.00 95.44 96 MET A C 1
ATOM 747 O O . MET A 1 96 ? -5.173 -3.847 13.092 1.00 95.44 96 MET A O 1
ATOM 751 N N . ILE A 1 97 ? -3.114 -4.626 12.642 1.00 94.31 97 ILE A N 1
ATOM 752 C CA . ILE A 1 97 ? -2.598 -4.536 14.008 1.00 94.31 97 ILE A CA 1
ATOM 753 C C . ILE A 1 97 ? -1.354 -3.661 14.006 1.00 94.31 97 ILE A C 1
ATOM 755 O O . ILE A 1 97 ? -0.402 -3.923 13.276 1.00 94.31 97 ILE A O 1
ATOM 759 N N . ILE A 1 98 ? -1.346 -2.661 14.879 1.00 93.12 98 ILE A N 1
ATOM 760 C CA . ILE A 1 98 ? -0.186 -1.818 15.151 1.00 93.12 98 ILE A CA 1
ATOM 761 C C . ILE A 1 98 ? 0.232 -2.078 16.591 1.00 93.12 98 ILE A C 1
ATOM 763 O O . ILE A 1 98 ? -0.571 -1.938 17.516 1.00 93.12 98 ILE A O 1
ATOM 767 N N . HIS A 1 99 ? 1.482 -2.469 16.812 1.00 90.31 99 HIS A N 1
ATOM 768 C CA . HIS A 1 99 ? 2.009 -2.633 18.162 1.00 90.31 99 HIS A CA 1
ATOM 769 C C . HIS A 1 99 ? 3.471 -2.196 18.258 1.00 90.31 99 HIS A C 1
ATOM 771 O O . HIS A 1 99 ? 4.112 -1.895 17.260 1.00 90.31 99 HIS A O 1
ATOM 777 N N . SER A 1 100 ? 4.004 -2.151 19.478 1.00 86.00 100 SER A N 1
ATOM 778 C CA . SER A 1 100 ? 5.426 -1.919 19.735 1.00 86.00 100 SER A CA 1
ATOM 779 C C . SER A 1 100 ? 5.895 -2.941 20.774 1.00 86.00 100 SER A C 1
ATOM 781 O O . SER A 1 100 ? 5.221 -3.087 21.797 1.00 86.00 100 SER A O 1
ATOM 783 N N . PRO A 1 101 ? 6.995 -3.677 20.530 1.00 78.56 101 PRO A N 1
ATOM 784 C CA . PRO A 1 101 ? 7.487 -4.717 21.434 1.00 78.56 101 PRO A CA 1
ATOM 785 C C . PRO A 1 101 ? 7.878 -4.197 22.816 1.00 78.56 101 PRO A C 1
ATOM 787 O O . PRO A 1 101 ? 7.825 -4.935 23.793 1.00 78.56 101 PRO A O 1
ATOM 790 N N . GLN A 1 102 ? 8.292 -2.936 22.891 1.00 78.19 102 GLN A N 1
ATOM 791 C CA . GLN A 1 102 ? 8.787 -2.320 24.112 1.00 78.19 102 GLN A CA 1
ATOM 792 C C . GLN A 1 102 ? 7.674 -1.571 24.870 1.00 78.19 102 GLN A C 1
ATOM 794 O O . GLN A 1 102 ? 7.907 -1.085 25.975 1.00 78.19 102 GLN A O 1
ATOM 799 N N . ASN A 1 103 ? 6.472 -1.434 24.293 1.00 74.62 103 ASN A N 1
ATOM 800 C CA . ASN A 1 103 ? 5.359 -0.758 24.956 1.00 74.62 103 ASN A CA 1
ATOM 801 C C . ASN A 1 103 ? 4.876 -1.607 26.148 1.00 74.62 103 ASN A C 1
ATOM 803 O O . ASN A 1 103 ? 4.516 -2.767 25.979 1.00 74.62 103 ASN A O 1
ATOM 807 N N . SER A 1 104 ? 4.836 -1.027 27.350 1.00 73.12 104 SER A N 1
ATOM 808 C CA . SER A 1 104 ? 4.413 -1.715 28.580 1.00 73.12 104 SER A CA 1
ATOM 809 C C . SER A 1 104 ? 2.955 -2.184 28.561 1.00 73.12 104 SER A C 1
ATOM 811 O O . SER A 1 104 ? 2.546 -2.964 29.420 1.00 73.12 104 SER A O 1
ATOM 813 N N . PHE A 1 105 ? 2.173 -1.716 27.590 1.00 79.06 105 PHE A N 1
ATOM 814 C CA . PHE A 1 105 ? 0.766 -2.037 27.446 1.00 79.06 105 PHE A CA 1
ATOM 815 C C . PHE A 1 105 ? 0.518 -3.477 26.971 1.00 79.06 105 PHE A C 1
ATOM 817 O O . PHE A 1 105 ? -0.487 -4.072 27.354 1.00 79.06 105 PHE A O 1
ATOM 824 N N . ILE A 1 106 ? 1.418 -4.064 26.168 1.00 82.94 106 ILE A N 1
ATOM 825 C CA . ILE A 1 106 ? 1.271 -5.441 25.672 1.00 82.94 106 ILE A CA 1
ATOM 826 C C . ILE A 1 106 ? 1.801 -6.451 26.692 1.00 82.94 106 ILE A C 1
ATOM 828 O O . ILE A 1 106 ? 2.910 -6.322 27.210 1.00 82.94 106 ILE A O 1
ATOM 832 N N . THR A 1 107 ? 1.029 -7.502 26.977 1.00 84.88 107 THR A N 1
ATOM 833 C CA . THR A 1 107 ? 1.514 -8.564 27.871 1.00 84.88 107 THR A CA 1
ATOM 834 C C . THR A 1 107 ? 2.605 -9.401 27.183 1.00 84.88 107 THR A C 1
ATOM 836 O O . THR A 1 107 ? 2.530 -9.618 25.972 1.00 84.88 107 THR A O 1
ATOM 839 N N . PRO A 1 108 ? 3.590 -9.967 27.912 1.00 85.44 108 PRO A N 1
ATOM 840 C CA . PRO A 1 108 ? 4.618 -10.826 27.308 1.00 85.44 108 PRO A CA 1
ATOM 841 C C . PRO A 1 108 ? 4.044 -12.033 26.547 1.00 85.44 108 PRO A C 1
ATOM 843 O O . PRO A 1 108 ? 4.554 -12.428 25.496 1.00 85.44 108 PRO A O 1
ATOM 846 N N . HIS A 1 109 ? 2.946 -12.600 27.059 1.00 85.81 109 HIS A N 1
ATOM 847 C CA . HIS A 1 109 ? 2.213 -13.672 26.390 1.00 85.81 109 HIS A CA 1
ATOM 848 C C . HIS A 1 109 ? 1.611 -13.194 25.061 1.00 85.81 109 HIS A C 1
ATOM 850 O O . HIS A 1 109 ? 1.798 -13.846 24.033 1.00 85.81 109 HIS A O 1
ATOM 856 N N . GLN A 1 110 ? 0.936 -12.039 25.060 1.00 88.31 110 GLN A N 1
ATOM 857 C CA . GLN A 1 110 ? 0.365 -11.468 23.843 1.00 88.31 110 GLN A CA 1
ATOM 858 C C . GLN A 1 110 ? 1.441 -11.094 22.827 1.00 88.31 110 GLN A C 1
ATOM 860 O O . GLN A 1 110 ? 1.265 -11.362 21.642 1.00 88.31 110 GLN A O 1
ATOM 865 N N . LEU A 1 111 ? 2.565 -10.536 23.280 1.00 86.81 111 LEU A N 1
ATOM 866 C CA . LEU A 1 111 ? 3.696 -10.217 22.418 1.00 86.81 111 LEU A CA 1
ATOM 867 C C . LEU A 1 111 ? 4.216 -11.482 21.730 1.00 86.81 111 LEU A C 1
ATOM 869 O O . LEU A 1 111 ? 4.347 -11.498 20.514 1.00 86.81 111 LEU A O 1
ATOM 873 N N . THR A 1 112 ? 4.401 -12.571 22.480 1.00 87.00 112 THR A N 1
ATOM 874 C CA . THR A 1 112 ? 4.823 -13.867 21.921 1.00 87.00 112 THR A CA 1
ATOM 875 C C . THR A 1 112 ? 3.836 -14.398 20.878 1.00 87.00 112 THR A C 1
ATOM 877 O O . THR A 1 112 ? 4.250 -14.946 19.856 1.00 87.00 112 THR A O 1
ATOM 880 N N . ALA A 1 113 ? 2.531 -14.245 21.124 1.00 86.56 113 ALA A N 1
ATOM 881 C CA . ALA A 1 113 ? 1.495 -14.664 20.187 1.00 86.56 113 ALA A CA 1
ATOM 882 C C . ALA A 1 113 ? 1.510 -13.809 18.911 1.00 86.56 113 ALA A C 1
ATOM 884 O O . ALA A 1 113 ? 1.565 -14.366 17.818 1.00 86.56 113 ALA A O 1
ATOM 885 N N . ILE A 1 114 ? 1.522 -12.480 19.050 1.00 85.56 114 ILE A N 1
ATOM 886 C CA . ILE A 1 114 ? 1.520 -11.512 17.943 1.00 85.56 114 ILE A CA 1
ATOM 887 C C . ILE A 1 114 ? 2.823 -11.554 17.140 1.00 85.56 114 ILE A C 1
ATOM 889 O O . ILE A 1 114 ? 2.801 -11.318 15.939 1.00 85.56 114 ILE A O 1
ATOM 893 N N . SER A 1 115 ? 3.953 -11.924 17.743 1.00 82.81 115 SER A N 1
ATOM 894 C CA . SER A 1 115 ? 5.205 -12.151 17.009 1.00 82.81 115 SER A CA 1
ATOM 895 C C . SER A 1 115 ? 5.140 -13.333 16.038 1.00 82.81 115 SER A C 1
ATOM 897 O O . SER A 1 115 ? 6.046 -13.492 15.220 1.00 82.81 115 SER A O 1
ATOM 899 N N . ARG A 1 116 ? 4.101 -14.176 16.102 1.00 82.81 116 ARG A N 1
ATOM 900 C CA . ARG A 1 116 ? 3.851 -15.184 15.071 1.00 82.81 116 ARG A CA 1
ATOM 901 C C . ARG A 1 116 ? 3.059 -14.535 13.931 1.00 82.81 116 ARG A C 1
ATOM 903 O O . ARG A 1 116 ? 1.921 -14.119 14.166 1.00 82.81 116 ARG A O 1
ATOM 910 N N . PRO A 1 117 ? 3.623 -14.465 12.714 1.00 72.12 117 PRO A N 1
ATOM 911 C CA . PRO A 1 117 ? 2.970 -13.798 11.601 1.00 72.12 117 PRO A CA 1
ATOM 912 C C . PRO A 1 117 ? 1.683 -14.528 11.220 1.00 72.12 117 PRO A C 1
ATOM 914 O O . PRO A 1 117 ? 1.660 -15.754 11.076 1.00 72.12 117 PRO A O 1
ATOM 917 N N . ARG A 1 118 ? 0.618 -13.750 11.036 1.00 85.56 118 ARG A N 1
ATOM 918 C CA . ARG A 1 118 ? -0.653 -14.205 10.479 1.00 85.56 118 ARG A CA 1
ATOM 919 C C . ARG A 1 118 ? -0.802 -13.625 9.073 1.00 85.56 118 ARG A C 1
ATOM 921 O O . ARG A 1 118 ? -0.825 -12.406 8.947 1.00 85.56 118 ARG A O 1
ATOM 928 N N . PRO A 1 119 ? -0.894 -14.455 8.019 1.00 83.06 119 PRO A N 1
ATOM 929 C CA . PRO A 1 119 ? -0.946 -13.954 6.645 1.00 83.06 119 PRO A CA 1
ATOM 930 C C . PRO A 1 119 ? -2.233 -13.175 6.336 1.00 83.06 119 PRO A C 1
ATOM 932 O O . PRO A 1 119 ? -2.288 -12.454 5.347 1.00 83.06 119 PRO A O 1
ATOM 935 N N . ASP A 1 120 ? -3.264 -13.322 7.166 1.00 85.06 120 ASP A N 1
ATOM 936 C CA . ASP A 1 120 ? -4.557 -12.657 7.034 1.00 85.06 120 ASP A CA 1
ATOM 937 C C . ASP A 1 120 ? -4.650 -11.314 7.784 1.00 85.06 120 ASP A C 1
ATOM 939 O O . ASP A 1 120 ? -5.697 -10.668 7.755 1.00 85.06 120 ASP A O 1
ATOM 943 N N . ILE A 1 121 ? -3.572 -10.880 8.449 1.00 90.69 121 ILE A N 1
ATOM 944 C CA . ILE A 1 121 ? -3.526 -9.641 9.233 1.00 90.69 121 ILE A CA 1
ATOM 945 C C . ILE A 1 121 ? -2.364 -8.766 8.753 1.00 90.69 121 ILE A C 1
ATOM 947 O O . ILE A 1 121 ? -1.213 -9.197 8.730 1.00 90.69 121 ILE A O 1
ATOM 951 N N . ALA A 1 122 ? -2.652 -7.505 8.427 1.00 91.31 122 ALA A N 1
ATOM 952 C CA . ALA A 1 122 ? -1.624 -6.502 8.171 1.00 91.31 122 ALA A CA 1
ATOM 953 C C . ALA A 1 122 ? -1.010 -6.057 9.505 1.00 91.31 122 ALA A C 1
ATOM 955 O O . ALA A 1 122 ? -1.693 -5.469 10.343 1.00 91.31 122 ALA A O 1
ATOM 956 N N . GLN A 1 123 ? 0.267 -6.352 9.729 1.00 90.81 123 GLN A N 1
ATOM 957 C CA . GLN A 1 123 ? 0.912 -6.129 11.020 1.00 90.81 123 GLN A CA 1
ATOM 958 C C . GLN A 1 123 ? 2.051 -5.114 10.917 1.00 90.81 123 GLN A C 1
ATOM 960 O O . GLN A 1 123 ? 2.987 -5.300 10.143 1.00 90.81 123 GLN A O 1
ATOM 965 N N . PHE A 1 124 ? 1.990 -4.077 11.752 1.00 90.75 124 PHE A N 1
ATOM 966 C CA . PHE A 1 124 ? 2.981 -3.009 11.846 1.00 90.75 124 PHE A CA 1
ATOM 967 C C . PHE A 1 124 ? 3.590 -2.968 13.249 1.00 90.75 124 PHE A C 1
ATOM 969 O O . PHE A 1 124 ? 2.885 -3.060 14.260 1.00 90.75 124 PHE A O 1
ATOM 976 N N . ILE A 1 125 ? 4.917 -2.838 13.305 1.00 87.94 125 ILE A N 1
ATOM 977 C CA . ILE A 1 125 ? 5.703 -2.924 14.539 1.00 87.94 125 ILE A CA 1
ATOM 978 C C . ILE A 1 125 ? 6.487 -1.619 14.723 1.00 87.94 125 ILE A C 1
ATOM 980 O O . ILE A 1 125 ? 7.571 -1.476 14.159 1.00 87.94 125 ILE A O 1
ATOM 984 N N . SER A 1 126 ? 5.959 -0.682 15.521 1.00 82.00 126 SER A N 1
ATOM 985 C CA . SER A 1 126 ? 6.638 0.592 15.812 1.00 82.00 126 SER A CA 1
ATOM 986 C C . SER A 1 126 ? 7.869 0.350 16.680 1.00 82.00 126 SER A C 1
ATOM 988 O O . SER A 1 126 ? 7.795 -0.281 17.744 1.00 82.00 126 SER A O 1
ATOM 990 N N . SER A 1 127 ? 8.993 0.912 16.244 1.00 78.69 127 SER A N 1
ATOM 991 C CA . SER A 1 127 ? 10.256 0.926 16.980 1.00 78.69 127 SER A CA 1
ATOM 992 C C . SER A 1 127 ? 10.342 2.063 18.005 1.00 78.69 127 SER A C 1
ATOM 994 O O . SER A 1 127 ? 11.092 1.934 18.969 1.00 78.69 127 SER A O 1
ATOM 996 N N . SER A 1 128 ? 9.577 3.148 17.838 1.00 77.81 128 SER A N 1
ATOM 997 C CA . SER A 1 128 ? 9.610 4.333 18.712 1.00 77.81 128 SER A CA 1
ATOM 998 C C . SER A 1 128 ? 8.456 4.407 19.714 1.00 77.81 128 SER A C 1
ATOM 1000 O O . SER A 1 128 ? 8.390 5.351 20.501 1.00 77.81 128 SER A O 1
ATOM 1002 N N . HIS A 1 129 ? 7.546 3.427 19.680 1.00 78.94 129 HIS A N 1
ATOM 1003 C CA . HIS A 1 129 ? 6.271 3.419 20.406 1.00 78.94 129 HIS A CA 1
ATOM 1004 C C . HIS A 1 129 ? 5.269 4.491 19.965 1.00 78.94 129 HIS A C 1
ATOM 1006 O O . HIS A 1 129 ? 4.192 4.574 20.553 1.00 78.94 129 HIS A O 1
ATOM 1012 N N . ASN A 1 130 ? 5.603 5.296 18.957 1.00 85.19 130 ASN A N 1
ATOM 1013 C CA . ASN A 1 130 ? 4.743 6.353 18.465 1.00 85.19 130 ASN A CA 1
ATOM 1014 C C . ASN A 1 130 ? 3.803 5.809 17.386 1.00 85.19 130 ASN A C 1
ATOM 1016 O O . ASN A 1 130 ? 4.216 5.536 16.259 1.00 85.19 130 ASN A O 1
ATOM 1020 N N . ILE A 1 131 ? 2.515 5.698 17.707 1.00 85.25 131 ILE A N 1
ATOM 1021 C CA . ILE A 1 131 ? 1.509 5.197 16.756 1.00 85.25 131 ILE A CA 1
ATOM 1022 C C . ILE A 1 131 ? 1.343 6.108 15.535 1.00 85.25 131 ILE A C 1
ATOM 1024 O O . ILE A 1 131 ? 0.927 5.645 14.475 1.00 85.25 131 ILE A O 1
ATOM 1028 N N . LEU A 1 132 ? 1.668 7.398 15.672 1.00 86.94 132 LEU A N 1
ATOM 1029 C CA . LEU A 1 132 ? 1.478 8.399 14.623 1.00 86.94 132 LEU A CA 1
ATOM 1030 C C . LEU A 1 132 ? 2.493 8.262 13.483 1.00 86.94 132 LEU A C 1
ATOM 1032 O O . LEU A 1 132 ? 2.285 8.854 12.425 1.00 86.94 132 LEU A O 1
ATOM 1036 N N . GLU A 1 133 ? 3.546 7.455 13.655 1.00 88.69 133 GLU A N 1
ATOM 1037 C CA . GLU A 1 133 ? 4.431 7.057 12.552 1.00 88.69 133 GLU A CA 1
ATOM 1038 C C . GLU A 1 133 ? 3.649 6.384 11.424 1.00 88.69 133 GLU A C 1
ATOM 1040 O O . GLU A 1 133 ? 3.937 6.628 10.259 1.00 88.69 133 GLU A O 1
ATOM 1045 N N . TYR A 1 134 ? 2.608 5.623 11.777 1.00 90.44 134 TYR A N 1
ATOM 1046 C CA . TYR A 1 134 ? 1.774 4.883 10.833 1.00 90.44 134 TYR A CA 1
ATOM 1047 C C . TYR A 1 134 ? 0.494 5.623 10.437 1.00 90.44 134 TYR A C 1
ATOM 1049 O O . TYR A 1 134 ? -0.486 5.011 10.009 1.00 90.44 134 TYR A O 1
ATOM 1057 N N . GLN A 1 135 ? 0.442 6.947 10.619 1.00 89.00 135 GLN A N 1
ATOM 1058 C CA . GLN A 1 135 ? -0.752 7.732 10.292 1.00 89.00 135 GLN A CA 1
ATOM 1059 C C . GLN A 1 135 ? -1.193 7.536 8.832 1.00 89.00 135 GLN A C 1
ATOM 1061 O O . GLN A 1 135 ? -2.391 7.468 8.556 1.00 89.00 135 GLN A O 1
ATOM 1066 N N . GLN A 1 136 ? -0.241 7.430 7.897 1.00 87.06 136 GLN A N 1
ATOM 1067 C CA . GLN A 1 136 ? -0.536 7.322 6.470 1.00 87.06 136 GLN A CA 1
ATOM 1068 C C . GLN A 1 136 ? -1.144 5.956 6.154 1.00 87.06 136 GLN A C 1
ATOM 1070 O O . GLN A 1 136 ? -2.139 5.880 5.438 1.00 87.06 136 GLN A O 1
ATOM 1075 N N . GLU A 1 137 ? -0.609 4.899 6.754 1.00 90.62 137 GLU A N 1
ATOM 1076 C CA . GLU A 1 137 ? -1.073 3.523 6.636 1.00 90.62 137 GLU A CA 1
ATOM 1077 C C . GLU A 1 137 ? -2.446 3.346 7.281 1.00 90.62 137 GLU A C 1
ATOM 1079 O O . GLU A 1 137 ? -3.330 2.751 6.666 1.00 90.62 137 GLU A O 1
ATOM 1084 N N . ILE A 1 138 ? -2.672 3.932 8.464 1.00 91.94 138 ILE A N 1
ATOM 1085 C CA . ILE A 1 138 ? -3.991 3.973 9.112 1.00 91.94 138 ILE A CA 1
ATOM 1086 C C . ILE A 1 138 ? -5.016 4.611 8.177 1.00 91.94 138 ILE A C 1
ATOM 1088 O O . ILE A 1 138 ? -6.071 4.022 7.925 1.00 91.94 138 ILE A O 1
ATOM 1092 N N . PHE A 1 139 ? -4.711 5.786 7.621 1.00 89.50 139 PHE A N 1
ATOM 1093 C CA . PHE A 1 139 ? -5.622 6.455 6.698 1.00 89.50 139 PHE A CA 1
ATOM 1094 C C . PHE A 1 139 ? -5.842 5.662 5.411 1.00 89.50 139 PHE A C 1
ATOM 1096 O O . PHE A 1 139 ? -6.990 5.529 4.990 1.00 89.50 139 PHE A O 1
ATOM 1103 N N . ALA A 1 140 ? -4.785 5.135 4.794 1.00 86.88 140 ALA A N 1
ATOM 1104 C CA . ALA A 1 140 ? -4.878 4.369 3.556 1.00 86.88 140 ALA A CA 1
ATOM 1105 C C . ALA A 1 140 ? -5.729 3.107 3.748 1.00 86.88 140 ALA A C 1
ATOM 1107 O O . ALA A 1 140 ? -6.681 2.888 2.998 1.00 86.88 140 ALA A O 1
ATOM 1108 N N . PHE A 1 141 ? -5.457 2.340 4.808 1.00 90.94 141 PHE A N 1
ATOM 1109 C CA . PHE A 1 141 ? -6.217 1.144 5.163 1.00 90.94 141 PHE A CA 1
ATOM 1110 C C . PHE A 1 141 ? -7.691 1.478 5.411 1.00 90.94 141 PHE A C 1
ATOM 1112 O O . PHE A 1 141 ? -8.580 0.833 4.861 1.00 90.94 141 PHE A O 1
ATOM 1119 N N . MET A 1 142 ? -7.982 2.530 6.184 1.00 91.12 142 MET A N 1
ATOM 1120 C CA . MET A 1 142 ? -9.360 2.974 6.405 1.00 91.12 142 MET A CA 1
ATOM 1121 C C . MET A 1 142 ? -10.061 3.363 5.105 1.00 91.12 142 MET A C 1
ATOM 1123 O O . MET A 1 142 ? -11.184 2.928 4.867 1.00 91.12 142 MET A O 1
ATOM 1127 N N . GLN A 1 143 ? -9.433 4.197 4.274 1.00 86.62 143 GLN A N 1
ATOM 1128 C CA . GLN A 1 143 ? -10.044 4.688 3.038 1.00 86.62 143 GLN A CA 1
ATOM 1129 C C . GLN A 1 143 ? -10.358 3.543 2.078 1.00 86.62 143 GLN A C 1
ATOM 1131 O O . GLN A 1 143 ? -11.468 3.499 1.550 1.00 86.62 143 GLN A O 1
ATOM 1136 N N . GLN A 1 144 ? -9.437 2.586 1.938 1.00 86.25 144 GLN A N 1
ATOM 1137 C CA . GLN A 1 144 ? -9.614 1.399 1.104 1.00 86.25 144 GLN A CA 1
ATOM 1138 C C . GLN A 1 144 ? -10.908 0.643 1.431 1.00 86.25 144 GLN A C 1
ATOM 1140 O O . GLN A 1 144 ? -11.615 0.216 0.521 1.00 86.25 144 GLN A O 1
ATOM 1145 N N . TYR A 1 145 ? -11.238 0.496 2.717 1.00 88.94 145 TYR A N 1
ATOM 1146 C CA . TYR A 1 145 ? -12.420 -0.256 3.146 1.00 88.94 145 TYR A CA 1
ATOM 1147 C C . TYR A 1 145 ? -13.647 0.612 3.416 1.00 88.94 145 TYR A C 1
ATOM 1149 O O . TYR A 1 145 ? -14.751 0.085 3.493 1.00 88.94 145 TYR A O 1
ATOM 1157 N N . LEU A 1 146 ? -13.510 1.931 3.554 1.00 88.25 146 LEU A N 1
ATOM 1158 C CA . LEU A 1 146 ? -14.664 2.827 3.656 1.00 88.25 146 LEU A CA 1
ATOM 1159 C C . LEU A 1 146 ? -15.324 3.070 2.296 1.00 88.25 146 LEU A C 1
ATOM 1161 O O . LEU A 1 146 ? -16.552 3.208 2.256 1.00 88.25 146 LEU A O 1
ATOM 1165 N N . GLN A 1 147 ? -14.536 3.086 1.218 1.00 78.56 147 GLN A N 1
ATOM 1166 C CA . GLN A 1 147 ? -15.021 3.181 -0.161 1.00 78.56 147 GLN A CA 1
ATOM 1167 C C . GLN A 1 147 ? -15.920 1.991 -0.524 1.00 78.56 147 GLN A C 1
ATOM 1169 O O . GLN A 1 147 ? -15.874 0.928 0.108 1.00 78.56 147 GLN A O 1
ATOM 1174 N N . ALA A 1 148 ? -16.80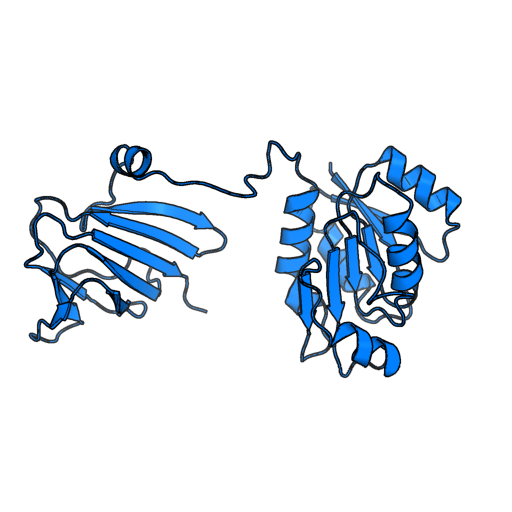3 2.169 -1.508 1.00 67.25 148 ALA A N 1
ATOM 1175 C CA . ALA A 1 148 ? -17.561 1.035 -2.022 1.00 67.25 148 ALA A CA 1
ATOM 1176 C C . ALA A 1 148 ? -16.602 0.046 -2.719 1.00 67.25 148 ALA A C 1
ATOM 1178 O O . ALA A 1 148 ? -15.645 0.487 -3.353 1.00 67.25 148 ALA A O 1
ATOM 1179 N N . PRO A 1 149 ? -16.840 -1.279 -2.667 1.00 61.47 149 PRO A N 1
ATOM 1180 C CA . PRO A 1 149 ? -15.980 -2.254 -3.345 1.00 61.47 149 PRO A CA 1
ATOM 1181 C C . PRO A 1 149 ? -15.808 -2.000 -4.850 1.00 61.47 149 PRO A C 1
ATOM 1183 O O . PRO A 1 149 ? -14.769 -2.327 -5.407 1.00 61.47 149 PRO A O 1
ATOM 1186 N N . GLU A 1 150 ? -16.812 -1.405 -5.503 1.00 60.00 150 GLU A N 1
ATOM 1187 C CA . GLU A 1 150 ? -16.749 -1.015 -6.920 1.00 60.00 150 GLU A CA 1
ATOM 1188 C C . GLU A 1 150 ? -15.863 0.220 -7.165 1.00 60.00 150 GLU A C 1
ATOM 1190 O O . GLU A 1 150 ? -15.336 0.394 -8.261 1.00 60.00 150 GLU A O 1
ATOM 1195 N N . GLU A 1 151 ? -15.680 1.063 -6.146 1.00 57.41 151 GLU A N 1
ATOM 1196 C CA . GLU A 1 151 ? -14.831 2.260 -6.179 1.00 57.41 151 GLU A CA 1
ATOM 1197 C C . GLU A 1 151 ? -13.383 1.940 -5.781 1.00 57.41 151 GLU A C 1
ATOM 1199 O O . GLU A 1 151 ? -12.444 2.583 -6.251 1.00 57.41 151 GLU A O 1
ATOM 1204 N N . ALA A 1 152 ? -13.188 0.919 -4.945 1.00 60.09 152 ALA A N 1
ATOM 1205 C CA . ALA A 1 152 ? -11.871 0.452 -4.557 1.00 60.09 152 ALA A CA 1
ATOM 1206 C C . ALA A 1 152 ? -11.265 -0.393 -5.691 1.00 60.09 152 ALA A C 1
ATOM 1208 O O . ALA A 1 152 ? -11.563 -1.578 -5.847 1.00 60.09 152 ALA A O 1
ATOM 1209 N N . HIS A 1 153 ? -10.359 0.190 -6.479 1.00 60.00 153 HIS A N 1
ATOM 1210 C CA . HIS A 1 153 ? -9.516 -0.556 -7.420 1.00 60.00 153 HIS A CA 1
ATOM 1211 C C . HIS A 1 153 ? -8.462 -1.393 -6.669 1.00 60.00 153 HIS A C 1
ATOM 1213 O O . HIS A 1 153 ? -7.264 -1.167 -6.796 1.00 60.00 153 HIS A O 1
ATOM 1219 N N . LEU A 1 154 ? -8.906 -2.379 -5.880 1.00 62.91 154 LEU A N 1
ATOM 1220 C CA . LEU A 1 154 ? -8.063 -3.215 -5.012 1.00 62.91 154 LEU A CA 1
ATOM 1221 C C . LEU A 1 154 ? -7.013 -4.023 -5.783 1.00 62.91 154 LEU A C 1
ATOM 1223 O O . LEU A 1 154 ? -6.025 -4.492 -5.223 1.00 62.91 154 LEU A O 1
ATOM 1227 N N . THR A 1 155 ? -7.237 -4.238 -7.075 1.00 67.56 155 THR A N 1
ATOM 1228 C CA . THR A 1 155 ? -6.271 -4.865 -7.970 1.00 67.56 155 THR A CA 1
ATOM 1229 C C . THR A 1 155 ? -6.484 -4.329 -9.372 1.00 67.56 155 THR A C 1
ATOM 1231 O O . THR A 1 155 ? -7.607 -4.310 -9.878 1.00 67.56 155 THR A O 1
ATOM 1234 N N . ARG A 1 156 ? -5.395 -3.936 -10.033 1.00 70.50 156 ARG A N 1
ATOM 1235 C CA . ARG A 1 156 ? -5.422 -3.501 -11.427 1.00 70.50 156 ARG A CA 1
ATOM 1236 C C . ARG A 1 156 ? -4.606 -4.462 -12.276 1.00 70.50 156 ARG A C 1
ATOM 1238 O O . ARG A 1 156 ? -3.398 -4.579 -12.109 1.00 70.50 156 ARG A O 1
ATOM 1245 N N . ILE A 1 157 ? -5.270 -5.139 -13.210 1.00 78.12 157 ILE A N 1
ATOM 1246 C CA . ILE A 1 157 ? -4.581 -5.923 -14.235 1.00 78.12 157 ILE A CA 1
ATOM 1247 C C . ILE A 1 157 ? -4.328 -5.001 -15.421 1.00 78.12 157 ILE A C 1
ATOM 1249 O O . ILE A 1 157 ? -5.267 -4.595 -16.102 1.00 78.12 157 ILE A O 1
ATOM 1253 N N . ILE A 1 158 ? -3.062 -4.681 -15.671 1.00 78.44 158 ILE A N 1
ATOM 1254 C CA . ILE A 1 158 ? -2.650 -3.869 -16.815 1.00 78.44 158 ILE A CA 1
ATOM 1255 C C . ILE A 1 158 ? -2.215 -4.824 -17.923 1.00 78.44 158 ILE A C 1
ATOM 1257 O O . ILE A 1 158 ? -1.264 -5.587 -17.758 1.00 78.44 158 ILE A O 1
ATOM 1261 N N . ARG A 1 159 ? -2.951 -4.839 -19.035 1.00 82.56 159 ARG A N 1
ATOM 1262 C CA . ARG A 1 159 ? -2.657 -5.711 -20.179 1.00 82.56 159 ARG A CA 1
ATOM 1263 C C . ARG A 1 159 ? -1.748 -4.980 -21.165 1.00 82.56 159 ARG A C 1
ATOM 1265 O O . ARG A 1 159 ? -1.950 -3.796 -21.411 1.00 82.56 159 ARG A O 1
ATOM 1272 N N . ASP A 1 160 ? -0.820 -5.696 -21.803 1.00 76.06 160 ASP A N 1
ATOM 1273 C CA . ASP A 1 160 ? 0.062 -5.152 -22.858 1.00 76.06 160 ASP A CA 1
ATOM 1274 C C . ASP A 1 160 ? -0.743 -4.442 -23.971 1.00 76.06 160 ASP A C 1
ATOM 1276 O O . ASP A 1 160 ? -0.388 -3.352 -24.411 1.00 76.06 160 ASP A O 1
ATOM 1280 N N . THR A 1 161 ? -1.922 -4.971 -24.324 1.00 81.50 161 THR A N 1
ATOM 1281 C CA . THR A 1 161 ? -2.849 -4.351 -25.289 1.00 81.50 161 THR A CA 1
ATOM 1282 C C . THR A 1 161 ? -3.380 -2.982 -24.873 1.00 81.50 161 THR A C 1
ATOM 1284 O O . THR A 1 161 ? -3.766 -2.197 -25.737 1.00 81.50 161 THR A O 1
ATOM 1287 N N . ASP A 1 162 ? -3.467 -2.707 -23.573 1.00 79.19 162 ASP A N 1
ATOM 1288 C CA . ASP A 1 162 ? -3.949 -1.427 -23.054 1.00 79.19 162 ASP A CA 1
ATOM 1289 C C . ASP A 1 162 ? -2.811 -0.410 -22.983 1.00 79.19 162 ASP A C 1
ATOM 1291 O O . ASP A 1 162 ? -3.020 0.759 -23.295 1.00 79.19 162 ASP A O 1
ATOM 1295 N N . ILE A 1 163 ? -1.597 -0.872 -22.673 1.00 75.56 163 ILE A N 1
ATOM 1296 C CA . ILE A 1 163 ? -0.375 -0.058 -22.658 1.00 75.56 163 ILE A CA 1
ATOM 1297 C C . ILE A 1 163 ? -0.111 0.520 -24.049 1.00 75.56 163 ILE A C 1
ATOM 1299 O O . ILE A 1 163 ? 0.090 1.722 -24.181 1.00 75.56 163 ILE A O 1
ATOM 1303 N N . MET A 1 164 ? -0.228 -0.293 -25.102 1.00 72.62 164 MET A N 1
ATOM 1304 C CA . MET A 1 164 ? -0.011 0.148 -26.489 1.00 72.62 164 MET A CA 1
ATOM 1305 C C . MET A 1 164 ? -1.024 1.197 -26.988 1.00 72.62 164 MET A C 1
ATOM 1307 O O . MET A 1 164 ? -0.816 1.791 -28.044 1.00 72.62 164 MET A O 1
ATOM 1311 N N . LYS A 1 165 ? -2.127 1.429 -26.261 1.00 73.56 165 LYS A N 1
ATOM 1312 C CA . LYS A 1 165 ? -3.113 2.483 -26.568 1.00 73.56 165 LYS A CA 1
ATOM 1313 C C . LYS A 1 165 ? -2.833 3.793 -25.827 1.00 73.56 165 LYS A C 1
ATOM 1315 O O . LYS A 1 165 ? -3.483 4.795 -26.117 1.00 73.56 165 LYS A O 1
ATOM 1320 N N . MET A 1 166 ? -1.929 3.786 -24.847 1.00 73.62 166 MET A N 1
ATOM 1321 C CA . MET A 1 166 ? -1.576 4.970 -24.068 1.00 73.62 166 MET A CA 1
ATOM 1322 C C . MET A 1 166 ? -0.577 5.835 -24.837 1.00 73.62 166 MET A C 1
ATOM 1324 O O . MET A 1 166 ? 0.250 5.333 -25.595 1.00 73.62 166 MET A O 1
ATOM 1328 N N . LEU A 1 167 ? -0.656 7.152 -24.640 1.00 63.78 167 LEU A N 1
ATOM 1329 C CA . LEU A 1 167 ? 0.295 8.078 -25.245 1.00 63.78 167 LEU A CA 1
ATOM 1330 C C . LEU A 1 167 ? 1.633 7.989 -24.497 1.00 63.78 167 LEU A C 1
ATOM 1332 O O . LEU A 1 167 ? 1.652 8.232 -23.286 1.00 63.78 167 LEU A O 1
ATOM 1336 N N . PRO A 1 168 ? 2.742 7.661 -25.178 1.00 66.12 168 PRO A N 1
ATOM 1337 C CA . PRO A 1 168 ? 4.051 7.687 -24.551 1.00 66.12 168 PRO A CA 1
ATOM 1338 C C . PRO A 1 168 ? 4.455 9.125 -24.208 1.00 66.12 168 PRO A C 1
ATOM 1340 O O . PRO A 1 168 ? 4.140 10.072 -24.935 1.00 66.12 168 PRO A O 1
ATOM 1343 N N . ALA A 1 169 ? 5.184 9.292 -23.106 1.00 61.56 169 ALA A N 1
ATOM 1344 C CA . ALA A 1 169 ? 5.900 10.528 -22.834 1.00 61.56 169 ALA A CA 1
ATOM 1345 C C . ALA A 1 169 ? 6.966 10.760 -23.923 1.00 61.56 169 ALA A C 1
ATOM 1347 O O . ALA A 1 169 ? 7.522 9.789 -24.449 1.00 61.56 169 ALA A O 1
ATOM 1348 N N . PRO A 1 170 ? 7.277 12.024 -24.262 1.00 53.91 170 PRO A N 1
ATOM 1349 C CA . PRO A 1 170 ? 8.334 12.327 -25.220 1.00 53.91 170 PRO A CA 1
ATOM 1350 C C . PRO A 1 170 ? 9.665 11.751 -24.718 1.00 53.91 170 PRO A C 1
ATOM 1352 O O . PRO A 1 170 ? 10.146 12.214 -23.693 1.00 53.91 170 PRO A O 1
ATOM 1355 N N . ASN A 1 171 ? 10.190 10.750 -25.444 1.00 54.97 171 ASN A N 1
ATOM 1356 C CA . ASN A 1 171 ? 11.501 10.077 -25.343 1.00 54.97 171 ASN A CA 1
ATOM 1357 C C . ASN A 1 171 ? 11.999 9.722 -23.907 1.00 54.97 171 ASN A C 1
ATOM 1359 O O . ASN A 1 171 ? 12.226 10.624 -23.105 1.00 54.97 171 ASN A O 1
ATOM 1363 N N . PRO A 1 172 ? 12.230 8.439 -23.546 1.00 54.38 172 PRO A N 1
ATOM 1364 C CA . PRO A 1 172 ? 12.393 7.251 -24.396 1.00 54.38 172 PRO A CA 1
ATOM 1365 C C . PRO A 1 172 ? 11.085 6.524 -24.746 1.00 54.38 172 PRO A C 1
ATOM 1367 O O . PRO A 1 172 ? 11.072 5.312 -24.901 1.00 54.38 172 PRO A O 1
ATOM 1370 N N . GLY A 1 173 ? 9.955 7.227 -24.833 1.00 67.56 173 GLY A N 1
ATOM 1371 C CA . GLY A 1 173 ? 8.672 6.571 -25.080 1.00 67.56 173 GLY A CA 1
ATOM 1372 C C . GLY A 1 173 ? 8.100 5.916 -23.818 1.00 67.56 173 GLY A C 1
ATOM 1373 O O . GLY A 1 173 ? 7.412 4.899 -23.880 1.00 67.56 173 GLY A O 1
ATOM 1374 N N . ALA A 1 174 ? 8.412 6.482 -22.649 1.00 78.31 174 ALA A N 1
ATOM 1375 C CA . ALA A 1 174 ? 7.946 5.992 -21.359 1.00 78.31 174 ALA A CA 1
ATOM 1376 C C . ALA A 1 174 ? 6.418 6.115 -21.240 1.00 78.31 174 ALA A C 1
ATOM 1378 O O . ALA A 1 174 ? 5.857 7.208 -21.319 1.00 78.31 174 ALA A O 1
ATOM 1379 N N . ILE A 1 175 ? 5.740 4.998 -21.004 1.00 82.81 175 ILE A N 1
ATOM 1380 C CA . ILE A 1 175 ? 4.300 4.925 -20.770 1.00 82.81 175 ILE A CA 1
ATOM 1381 C C . ILE A 1 175 ? 4.080 4.706 -19.278 1.00 82.81 175 ILE A C 1
ATOM 1383 O O . ILE A 1 175 ? 4.480 3.681 -18.728 1.00 82.81 175 ILE A O 1
ATOM 1387 N N . ARG A 1 176 ? 3.434 5.666 -18.612 1.00 83.94 176 ARG A N 1
ATOM 1388 C CA . ARG A 1 176 ? 3.057 5.538 -17.198 1.00 83.94 176 ARG A CA 1
ATOM 1389 C C . ARG A 1 176 ? 1.824 4.654 -17.089 1.00 83.94 176 ARG A C 1
ATOM 1391 O O . ARG A 1 176 ? 0.790 4.971 -17.672 1.00 83.94 176 ARG A O 1
ATOM 1398 N N . ILE A 1 177 ? 1.936 3.565 -16.338 1.00 84.56 177 ILE A N 1
ATOM 1399 C CA . ILE A 1 177 ? 0.856 2.584 -16.183 1.00 84.56 177 ILE A CA 1
ATOM 1400 C C . ILE A 1 177 ? 0.219 2.646 -14.787 1.00 84.56 177 ILE A C 1
ATOM 1402 O O . ILE A 1 177 ? -0.957 2.309 -14.634 1.00 84.56 177 ILE A O 1
ATOM 1406 N N . LEU A 1 178 ? 0.962 3.130 -13.787 1.00 83.81 178 LEU A N 1
ATOM 1407 C CA . LEU A 1 178 ? 0.501 3.331 -12.413 1.00 83.81 178 LEU A CA 1
ATOM 1408 C C . LEU A 1 178 ? 1.143 4.590 -11.817 1.00 83.81 178 LEU A C 1
ATOM 1410 O O . LEU A 1 178 ? 2.334 4.828 -12.012 1.00 83.81 178 LEU A O 1
ATOM 1414 N N . GLU A 1 179 ? 0.372 5.368 -11.062 1.00 80.19 179 GLU A N 1
ATOM 1415 C CA . GLU A 1 179 ? 0.877 6.485 -10.260 1.00 80.19 179 GLU A CA 1
ATOM 1416 C C . GLU A 1 179 ? 0.133 6.506 -8.917 1.00 80.19 179 GLU A C 1
ATOM 1418 O O . GLU A 1 179 ? -1.068 6.760 -8.883 1.00 80.19 179 GLU A O 1
ATOM 1423 N N . GLU A 1 180 ? 0.837 6.197 -7.825 1.00 75.19 180 GLU A N 1
ATOM 1424 C CA . GLU A 1 180 ? 0.289 6.125 -6.464 1.00 75.19 180 GLU A CA 1
ATOM 1425 C C . GLU A 1 180 ? 1.318 6.620 -5.444 1.00 75.19 180 GLU A C 1
ATOM 1427 O O . GLU A 1 180 ? 2.476 6.221 -5.493 1.00 75.19 180 GLU A O 1
ATOM 1432 N N . ASN A 1 181 ? 0.901 7.471 -4.496 1.00 68.12 181 ASN A N 1
ATOM 1433 C CA . ASN A 1 181 ? 1.695 7.878 -3.324 1.00 68.12 181 ASN A CA 1
ATOM 1434 C C . ASN A 1 181 ? 3.171 8.197 -3.636 1.00 68.12 181 ASN A C 1
ATOM 1436 O O . ASN A 1 181 ? 4.074 7.730 -2.949 1.00 68.12 181 ASN A O 1
ATOM 1440 N N . LYS A 1 182 ? 3.400 9.013 -4.678 1.00 79.56 182 LYS A N 1
ATOM 1441 C CA . LYS A 1 182 ? 4.717 9.460 -5.187 1.00 79.56 182 LYS A CA 1
ATOM 1442 C C . LYS A 1 182 ? 5.510 8.425 -5.988 1.00 79.56 182 LYS A C 1
ATOM 1444 O O . LYS A 1 182 ? 6.512 8.798 -6.610 1.00 79.56 182 LYS A O 1
ATOM 1449 N N . VAL A 1 183 ? 5.040 7.184 -6.042 1.00 82.81 183 VAL A N 1
ATOM 1450 C CA . VAL A 1 183 ? 5.579 6.128 -6.893 1.00 82.81 183 VAL A CA 1
ATOM 1451 C C . VAL A 1 183 ? 4.900 6.171 -8.256 1.00 82.81 183 VAL A C 1
ATOM 1453 O O . VAL A 1 183 ? 3.678 6.235 -8.375 1.00 82.81 183 VAL A O 1
ATOM 1456 N N . THR A 1 184 ? 5.703 6.121 -9.308 1.00 87.25 184 THR A N 1
ATOM 1457 C CA . THR A 1 184 ? 5.231 5.970 -10.682 1.00 87.25 184 THR A CA 1
ATOM 1458 C C . THR A 1 184 ? 5.819 4.687 -11.240 1.00 87.25 184 THR A C 1
ATOM 1460 O O . THR A 1 184 ? 7.029 4.501 -11.192 1.00 87.25 184 THR A O 1
ATOM 1463 N N . VAL A 1 185 ? 4.982 3.807 -11.783 1.00 88.12 185 VAL A N 1
ATOM 1464 C CA . VAL A 1 185 ? 5.429 2.622 -12.522 1.00 88.12 185 VAL A CA 1
ATOM 1465 C C . VAL A 1 185 ? 5.062 2.807 -13.981 1.00 88.12 185 VAL A C 1
ATOM 1467 O O . VAL A 1 185 ? 3.968 3.276 -14.317 1.00 88.12 185 VAL A O 1
ATOM 1470 N N . GLY A 1 186 ? 5.967 2.421 -14.866 1.00 88.38 186 GLY A N 1
ATOM 1471 C CA . GLY A 1 186 ? 5.729 2.478 -16.293 1.00 88.38 186 GLY A CA 1
ATOM 1472 C C . GLY A 1 186 ? 6.540 1.465 -17.073 1.00 88.38 186 GLY A C 1
ATOM 1473 O O . GLY A 1 186 ? 7.295 0.670 -16.518 1.00 88.38 186 GLY A O 1
ATOM 1474 N N . ILE A 1 187 ? 6.350 1.495 -18.384 1.00 87.75 187 ILE A N 1
ATOM 1475 C CA . ILE A 1 187 ? 7.106 0.699 -19.346 1.00 87.75 187 ILE A CA 1
ATOM 1476 C C . ILE A 1 187 ? 7.778 1.663 -20.305 1.00 87.75 187 ILE A C 1
ATOM 1478 O O . ILE A 1 187 ? 7.143 2.603 -20.778 1.00 87.75 187 ILE A O 1
ATOM 1482 N N . VAL A 1 188 ? 9.048 1.431 -20.606 1.00 82.62 188 VAL A N 1
ATOM 1483 C CA . VAL A 1 188 ? 9.711 2.119 -21.712 1.00 82.62 188 VAL A CA 1
ATOM 1484 C C . VAL A 1 188 ? 9.631 1.221 -22.933 1.00 82.62 188 VAL A C 1
ATOM 1486 O O . VAL A 1 188 ? 10.103 0.081 -22.915 1.00 82.62 188 VAL A O 1
ATOM 1489 N N . VAL A 1 189 ? 9.020 1.761 -23.983 1.00 77.75 189 VAL A N 1
ATOM 1490 C CA . VAL A 1 189 ? 9.079 1.215 -25.334 1.00 77.75 189 VAL A CA 1
ATOM 1491 C C . VAL A 1 189 ? 9.754 2.291 -26.176 1.00 77.75 189 VAL A C 1
ATOM 1493 O O . VAL A 1 189 ? 9.098 3.292 -26.475 1.00 77.75 189 VAL A O 1
ATOM 1496 N N . PRO A 1 190 ? 11.049 2.136 -26.507 1.00 71.31 190 PRO A N 1
ATOM 1497 C CA . PRO A 1 190 ? 11.757 3.131 -27.296 1.00 71.31 190 PRO A CA 1
ATOM 1498 C C . PRO A 1 190 ? 11.002 3.431 -28.586 1.00 71.31 190 PRO A C 1
ATOM 1500 O O . PRO A 1 190 ? 10.562 2.521 -29.295 1.00 71.31 190 PRO A O 1
ATOM 1503 N N . ASP A 1 191 ? 10.831 4.713 -28.883 1.00 67.94 191 ASP A N 1
ATOM 1504 C CA . ASP A 1 191 ? 10.277 5.133 -30.160 1.00 67.94 191 ASP A CA 1
ATOM 1505 C C . ASP A 1 191 ? 11.391 5.227 -31.224 1.00 67.94 191 ASP A C 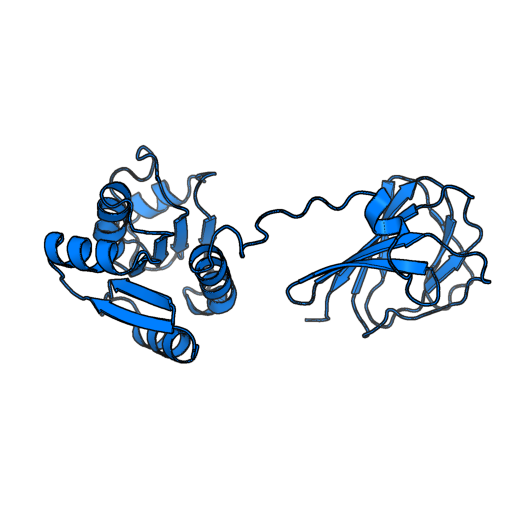1
ATOM 1507 O O . ASP A 1 191 ? 12.547 4.862 -31.004 1.00 67.94 191 ASP A O 1
ATOM 1511 N N . LYS A 1 192 ? 11.035 5.666 -32.436 1.00 66.81 192 LYS A N 1
ATOM 1512 C CA . LYS A 1 192 ? 11.994 5.805 -33.546 1.00 66.81 192 LYS A CA 1
ATOM 1513 C C . LYS A 1 192 ? 12.827 7.089 -33.472 1.00 66.81 192 LYS A C 1
ATOM 1515 O O . LYS A 1 192 ? 13.557 7.378 -34.422 1.00 66.81 192 LYS A O 1
ATOM 1520 N N . ASN A 1 193 ? 12.682 7.895 -32.422 1.00 67.75 193 ASN A N 1
ATOM 1521 C CA . ASN A 1 193 ? 13.441 9.127 -32.299 1.00 67.75 193 ASN A CA 1
ATOM 1522 C C . ASN A 1 193 ? 14.874 8.828 -31.844 1.00 67.75 193 ASN A C 1
ATOM 1524 O O . ASN A 1 193 ? 15.122 7.832 -31.163 1.00 67.75 193 ASN A O 1
ATOM 1528 N N . PRO A 1 194 ? 15.842 9.687 -32.207 1.00 68.25 194 PRO A N 1
ATOM 1529 C CA . PRO A 1 194 ? 17.203 9.547 -31.716 1.00 68.25 194 PRO A CA 1
ATOM 1530 C C . PRO A 1 194 ? 17.230 9.559 -30.180 1.00 68.25 194 PRO A C 1
ATOM 1532 O O . PRO A 1 194 ? 16.525 10.379 -29.575 1.00 68.25 194 PRO A O 1
ATOM 1535 N N . PRO A 1 195 ? 18.040 8.698 -29.542 1.00 74.88 195 PRO A N 1
ATOM 1536 C CA . PRO A 1 195 ? 18.254 8.783 -28.108 1.00 74.88 195 PRO A CA 1
ATOM 1537 C C . PRO A 1 195 ? 18.910 10.117 -27.744 1.00 74.88 195 PRO A C 1
ATOM 1539 O O . PRO A 1 195 ? 19.653 10.701 -28.539 1.00 74.88 195 PRO A O 1
ATOM 1542 N N . PHE A 1 196 ? 18.619 10.606 -26.541 1.00 77.56 196 PHE A N 1
ATOM 1543 C CA . PHE A 1 196 ? 19.352 11.716 -25.954 1.00 77.56 196 PHE A CA 1
ATOM 1544 C C . PHE A 1 196 ? 19.528 11.529 -24.450 1.00 77.56 196 PHE A C 1
ATOM 1546 O O . PHE A 1 196 ? 18.705 10.930 -23.751 1.00 77.56 196 PHE A O 1
ATOM 1553 N N . GLU A 1 197 ? 20.623 12.088 -23.954 1.00 84.88 197 GLU A N 1
ATOM 1554 C CA . GLU A 1 197 ? 20.925 12.143 -22.532 1.00 84.88 197 GLU A CA 1
ATOM 1555 C C . GLU A 1 197 ? 19.888 12.985 -21.782 1.00 84.88 197 GLU A C 1
ATOM 1557 O O . GLU A 1 197 ? 19.657 14.148 -22.120 1.00 84.88 197 GLU A O 1
ATOM 1562 N N . HIS A 1 198 ? 19.301 12.425 -20.729 1.00 82.31 198 HIS A N 1
ATOM 1563 C CA . HIS A 1 198 ? 18.275 13.100 -19.942 1.00 82.31 198 HIS A CA 1
ATOM 1564 C C . HIS A 1 198 ? 18.434 12.859 -18.441 1.00 82.31 198 HIS A C 1
ATOM 1566 O O . HIS A 1 198 ? 19.199 12.006 -17.996 1.00 82.31 198 HIS A O 1
ATOM 1572 N N . ILE A 1 199 ? 17.709 13.666 -17.668 1.00 83.62 199 ILE A N 1
ATOM 1573 C CA . ILE A 1 199 ? 17.491 13.494 -16.231 1.00 83.62 199 ILE A CA 1
ATOM 1574 C C . ILE A 1 199 ? 16.030 13.101 -16.052 1.00 83.62 199 ILE A C 1
ATOM 1576 O O . ILE A 1 199 ? 15.164 13.595 -16.782 1.00 83.62 199 ILE A O 1
ATOM 1580 N N . ASN A 1 200 ? 15.751 12.262 -15.059 1.00 80.38 200 ASN A N 1
ATOM 1581 C CA . ASN A 1 200 ? 14.394 11.822 -14.780 1.00 80.38 200 ASN A CA 1
ATOM 1582 C C . ASN A 1 200 ? 13.418 12.984 -14.550 1.00 80.38 200 ASN A C 1
ATOM 1584 O O . ASN A 1 200 ? 13.715 13.889 -13.756 1.00 80.38 200 ASN A O 1
ATOM 1588 N N . PRO A 1 201 ? 12.237 12.966 -15.206 1.00 71.75 201 PRO A N 1
ATOM 1589 C CA . PRO A 1 201 ? 11.197 13.957 -14.979 1.00 71.75 201 PRO A CA 1
ATOM 1590 C C . PRO A 1 201 ? 10.839 14.065 -13.494 1.00 71.75 201 PRO A C 1
ATOM 1592 O O . PRO A 1 201 ? 10.609 13.065 -12.818 1.00 71.75 201 PRO A O 1
ATOM 1595 N N . GLY A 1 202 ? 10.783 15.295 -12.983 1.00 72.44 202 GLY A N 1
ATOM 1596 C CA . GLY A 1 202 ? 10.493 15.544 -11.569 1.00 72.44 202 GLY A CA 1
ATOM 1597 C C . GLY A 1 202 ? 11.639 15.200 -10.614 1.00 72.44 202 GLY A C 1
ATOM 1598 O O . GLY A 1 202 ? 11.408 15.173 -9.412 1.00 72.44 202 GLY A O 1
ATOM 1599 N N . TYR A 1 203 ? 12.853 14.965 -11.129 1.00 83.50 203 TYR A N 1
ATOM 1600 C CA . TYR A 1 203 ? 14.063 14.738 -10.333 1.00 83.50 203 TYR A CA 1
ATOM 1601 C C . TYR A 1 203 ? 13.922 13.572 -9.342 1.00 83.50 203 TYR A C 1
ATOM 1603 O O . TYR A 1 203 ? 14.294 13.670 -8.177 1.00 83.50 203 TYR A O 1
ATOM 1611 N N . LYS A 1 204 ? 13.351 12.465 -9.821 1.00 86.00 204 LYS A N 1
ATOM 1612 C CA . LYS A 1 204 ? 13.068 11.254 -9.043 1.00 86.00 204 LYS A CA 1
ATOM 1613 C C . LYS A 1 204 ? 14.199 10.229 -9.142 1.00 86.00 204 LYS A C 1
ATOM 1615 O O . LYS A 1 204 ? 14.932 10.200 -10.133 1.00 86.00 204 LYS A O 1
ATOM 1620 N N . ASN A 1 205 ? 14.312 9.374 -8.128 1.00 89.94 205 ASN A N 1
ATOM 1621 C CA . ASN A 1 205 ? 15.077 8.131 -8.239 1.00 89.94 205 ASN A CA 1
ATOM 1622 C C . ASN A 1 205 ? 14.326 7.158 -9.151 1.00 89.94 205 ASN A C 1
ATOM 1624 O O . ASN A 1 205 ? 13.099 7.235 -9.237 1.00 89.94 205 ASN A O 1
ATOM 1628 N N . GLU A 1 206 ? 15.043 6.245 -9.803 1.00 90.75 206 GLU A N 1
ATOM 1629 C CA . GLU A 1 206 ? 14.438 5.271 -10.707 1.00 90.75 206 GLU A CA 1
ATOM 1630 C C . GLU A 1 206 ? 15.172 3.932 -10.735 1.00 90.75 206 GLU A C 1
ATOM 1632 O O . GLU A 1 206 ? 16.401 3.871 -10.697 1.00 90.75 206 GLU A O 1
ATOM 1637 N N . ILE A 1 207 ? 14.407 2.848 -10.853 1.00 93.06 207 ILE A N 1
ATOM 1638 C CA . ILE A 1 207 ? 14.911 1.514 -11.187 1.00 93.06 207 ILE A CA 1
ATOM 1639 C C . ILE A 1 207 ? 14.271 1.073 -12.490 1.00 93.06 207 ILE A C 1
ATOM 1641 O O . ILE A 1 207 ? 13.050 1.105 -12.617 1.00 93.06 207 ILE A O 1
ATOM 1645 N N . HIS A 1 208 ? 15.099 0.588 -13.406 1.00 92.25 208 HIS A N 1
ATOM 1646 C CA . HIS A 1 208 ? 14.686 -0.110 -14.611 1.00 92.25 208 HIS A CA 1
ATOM 1647 C C . HIS A 1 208 ? 14.914 -1.610 -14.447 1.00 92.25 208 HIS A C 1
ATOM 1649 O O . HIS A 1 208 ? 15.954 -2.025 -13.936 1.00 92.25 208 HIS A O 1
ATOM 1655 N N . PHE A 1 209 ? 13.976 -2.413 -14.932 1.00 94.25 209 PHE A N 1
ATOM 1656 C CA . PHE A 1 209 ? 14.091 -3.858 -15.065 1.00 94.25 209 PHE A CA 1
ATOM 1657 C C . PHE A 1 209 ? 13.901 -4.243 -16.529 1.00 94.25 209 PHE A C 1
ATOM 1659 O O . PHE A 1 209 ? 12.826 -4.018 -17.093 1.00 94.25 209 PHE A O 1
ATOM 1666 N N . VAL A 1 210 ? 14.938 -4.804 -17.151 1.00 92.31 210 VAL A N 1
ATOM 1667 C CA . VAL A 1 210 ? 14.890 -5.190 -18.567 1.00 92.31 210 VAL A CA 1
ATOM 1668 C C . VAL A 1 210 ? 14.110 -6.492 -18.715 1.00 92.31 210 VAL A C 1
ATOM 1670 O O . VAL A 1 210 ? 14.483 -7.525 -18.163 1.00 92.31 210 VAL A O 1
ATOM 1673 N N . VAL A 1 211 ? 13.019 -6.446 -19.476 1.00 91.69 211 VAL A N 1
ATOM 1674 C CA . VAL A 1 211 ? 12.104 -7.579 -19.667 1.00 91.69 211 VAL A CA 1
ATOM 1675 C C . VAL A 1 211 ? 12.492 -8.397 -20.897 1.00 91.69 211 VAL A C 1
ATOM 1677 O O . VAL A 1 211 ? 12.479 -9.625 -20.852 1.00 91.69 211 VAL A O 1
ATOM 1680 N N . SER A 1 212 ? 12.829 -7.724 -21.995 1.00 92.62 212 SER A N 1
ATOM 1681 C CA . SER A 1 212 ? 13.201 -8.347 -23.267 1.00 92.62 212 SER A CA 1
ATOM 1682 C C . SER A 1 212 ? 14.145 -7.451 -24.058 1.00 92.62 212 SER A C 1
ATOM 1684 O O . SER A 1 212 ? 14.249 -6.254 -23.780 1.00 92.62 212 SER A O 1
ATOM 1686 N N . GLY A 1 213 ? 14.815 -8.042 -25.048 1.00 92.69 213 GLY A N 1
ATOM 1687 C CA . GLY A 1 213 ? 15.806 -7.371 -25.875 1.00 92.69 213 GLY A CA 1
ATOM 1688 C C . GLY A 1 213 ? 17.055 -6.914 -25.122 1.00 92.69 213 GLY A C 1
ATOM 1689 O O . GLY A 1 213 ? 17.267 -7.223 -23.952 1.00 92.69 213 GLY A O 1
ATOM 1690 N N . THR A 1 214 ? 17.898 -6.161 -25.815 1.00 94.44 214 THR A N 1
ATOM 1691 C CA . THR A 1 214 ? 19.147 -5.613 -25.272 1.00 94.44 214 THR A CA 1
ATOM 1692 C C . THR A 1 214 ? 19.277 -4.144 -25.623 1.00 94.44 214 THR A C 1
ATOM 1694 O O . THR A 1 214 ? 18.773 -3.730 -26.663 1.00 94.44 214 THR A O 1
ATOM 1697 N N . ALA A 1 215 ? 20.005 -3.379 -24.815 1.00 93.44 215 ALA A N 1
ATOM 1698 C CA . ALA A 1 215 ? 20.357 -1.995 -25.120 1.00 93.44 215 ALA A CA 1
ATOM 1699 C C . ALA A 1 215 ? 21.718 -1.631 -24.527 1.00 93.44 215 ALA A C 1
ATOM 1701 O O . ALA A 1 215 ? 22.200 -2.279 -23.600 1.00 93.44 215 ALA A O 1
ATOM 1702 N N . LEU A 1 216 ? 22.330 -0.564 -25.033 1.00 93.69 216 LEU A N 1
ATOM 1703 C CA . LEU A 1 216 ? 23.471 0.073 -24.394 1.00 93.69 216 LEU A CA 1
ATOM 1704 C C . LEU A 1 216 ? 22.996 1.194 -23.466 1.00 93.69 216 LEU A C 1
ATOM 1706 O O . LEU A 1 216 ? 22.389 2.166 -23.914 1.00 93.69 216 LEU A O 1
ATOM 1710 N N . PHE A 1 217 ? 23.334 1.088 -22.186 1.00 92.50 217 PHE A N 1
ATOM 1711 C CA . PHE A 1 217 ? 23.079 2.113 -21.181 1.00 92.50 217 PHE A CA 1
ATOM 1712 C C . PHE A 1 217 ? 24.335 2.938 -20.910 1.00 92.50 217 PHE A C 1
ATOM 1714 O O . PHE A 1 217 ? 25.431 2.393 -20.752 1.00 92.50 217 PHE A O 1
ATOM 1721 N N . ARG A 1 218 ? 24.174 4.257 -20.823 1.00 90.81 218 ARG A N 1
ATOM 1722 C CA . ARG A 1 218 ? 25.224 5.187 -20.407 1.00 90.81 218 ARG A CA 1
ATOM 1723 C C . ARG A 1 218 ? 24.795 5.913 -19.141 1.00 90.81 218 ARG A C 1
ATOM 1725 O O . ARG A 1 218 ? 23.728 6.522 -19.108 1.00 90.81 218 ARG A O 1
ATOM 1732 N N . HIS A 1 219 ? 25.670 5.896 -18.139 1.00 86.06 219 HIS A N 1
ATOM 1733 C CA . HIS A 1 219 ? 25.504 6.652 -16.903 1.00 86.06 219 HIS A CA 1
ATOM 1734 C C . HIS A 1 219 ? 26.340 7.938 -16.924 1.00 86.06 219 HIS A C 1
ATOM 1736 O O . HIS A 1 219 ? 27.569 7.899 -17.071 1.00 86.06 219 HIS A O 1
ATOM 1742 N N . GLY A 1 220 ? 25.680 9.069 -16.688 1.00 73.44 220 GLY A N 1
ATOM 1743 C CA . GLY A 1 220 ? 26.295 10.369 -16.457 1.00 73.44 220 GLY A CA 1
ATOM 1744 C C . GLY A 1 220 ? 27.228 10.834 -17.575 1.00 73.44 220 GLY A C 1
ATOM 1745 O O . GLY A 1 220 ? 27.076 10.496 -18.745 1.00 73.44 220 GLY A O 1
ATOM 1746 N N . SER A 1 221 ? 28.254 11.585 -17.174 1.00 68.38 221 SER A N 1
ATOM 1747 C CA . SER A 1 221 ? 29.293 12.143 -18.049 1.00 68.38 221 SER A CA 1
ATOM 1748 C C . SER A 1 221 ? 30.353 11.132 -18.501 1.00 68.38 221 SER A C 1
ATOM 1750 O O . SER A 1 221 ? 31.369 11.520 -19.085 1.00 68.38 221 SER A O 1
ATOM 1752 N N . THR A 1 222 ? 30.168 9.840 -18.218 1.00 73.19 222 THR A N 1
ATOM 1753 C CA . THR A 1 222 ? 31.118 8.816 -18.656 1.00 73.19 222 THR A CA 1
ATOM 1754 C C . THR A 1 222 ? 30.859 8.459 -20.116 1.00 73.19 222 THR A C 1
ATOM 1756 O O . THR A 1 222 ? 29.722 8.282 -20.534 1.00 73.19 222 THR A O 1
ATOM 1759 N N . ASN A 1 223 ? 31.918 8.297 -20.911 1.00 75.62 223 ASN A N 1
ATOM 1760 C CA . ASN A 1 223 ? 31.785 7.791 -22.285 1.00 75.62 223 ASN A CA 1
ATOM 1761 C C . ASN A 1 223 ? 31.564 6.269 -22.338 1.00 75.62 223 ASN A C 1
ATOM 1763 O O . ASN A 1 223 ? 31.488 5.695 -23.424 1.00 75.62 223 ASN A O 1
ATOM 1767 N N . GLN A 1 224 ? 31.499 5.600 -21.185 1.00 87.44 224 GLN A N 1
ATOM 1768 C CA . GLN A 1 224 ? 31.343 4.159 -21.120 1.00 87.44 224 GLN A CA 1
ATOM 1769 C C . GLN A 1 224 ? 29.874 3.788 -21.320 1.00 87.44 224 GLN A C 1
ATOM 1771 O O . GLN A 1 224 ? 29.004 4.179 -20.545 1.00 87.44 224 GLN A O 1
ATOM 1776 N N . LYS A 1 225 ? 29.621 2.995 -22.359 1.00 91.75 225 LYS A N 1
ATOM 1777 C CA . LYS A 1 225 ? 28.348 2.313 -22.566 1.00 91.75 225 LYS A CA 1
ATOM 1778 C C . LYS A 1 225 ? 28.446 0.888 -22.029 1.00 91.75 225 LYS A C 1
ATOM 1780 O O . LYS A 1 225 ? 29.449 0.211 -22.257 1.00 91.75 225 LYS A O 1
ATOM 1785 N N . VAL A 1 226 ? 27.411 0.440 -21.334 1.00 94.12 226 VAL A N 1
ATOM 1786 C CA . VAL A 1 226 ? 27.294 -0.916 -20.791 1.00 94.12 226 VAL A CA 1
ATOM 1787 C C . VAL A 1 226 ? 26.156 -1.623 -21.514 1.00 94.12 226 VAL A C 1
ATOM 1789 O O . VAL A 1 226 ? 25.063 -1.074 -21.613 1.00 94.12 226 VAL A O 1
ATOM 1792 N N . LEU A 1 227 ? 26.415 -2.824 -22.036 1.00 96.50 227 LEU A N 1
ATOM 1793 C CA . LEU A 1 227 ? 25.362 -3.670 -22.595 1.00 96.50 227 LEU A CA 1
ATOM 1794 C C . LEU A 1 227 ? 24.500 -4.221 -21.466 1.00 96.50 227 LEU A C 1
ATOM 1796 O O . LEU A 1 227 ? 25.019 -4.840 -20.539 1.00 96.50 227 LEU A O 1
ATOM 1800 N N . VAL A 1 228 ? 23.199 -4.000 -21.587 1.00 95.56 228 VAL A N 1
ATOM 1801 C CA . VAL A 1 228 ? 22.179 -4.421 -20.634 1.00 95.56 228 VAL A CA 1
ATOM 1802 C C . VAL A 1 228 ? 21.313 -5.494 -21.288 1.00 95.56 228 VAL A C 1
ATOM 1804 O O . VAL A 1 228 ? 20.925 -5.358 -22.453 1.00 95.56 228 VAL A O 1
ATOM 1807 N N . ASN A 1 229 ? 21.031 -6.559 -20.547 1.00 97.06 229 ASN A N 1
ATOM 1808 C CA . ASN A 1 229 ? 20.366 -7.7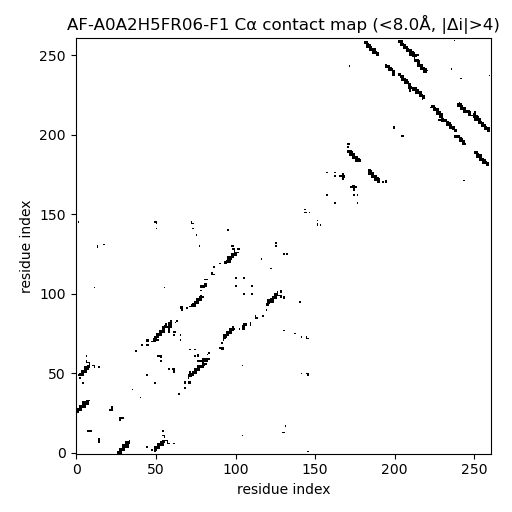74 -21.009 1.00 97.06 229 ASN A CA 1
ATOM 1809 C C . ASN A 1 229 ? 19.049 -8.007 -20.255 1.00 97.06 229 ASN A C 1
ATOM 1811 O O . ASN A 1 229 ? 18.846 -7.436 -19.181 1.00 97.06 229 ASN A O 1
ATOM 1815 N N . PRO A 1 230 ? 18.157 -8.881 -20.759 1.00 96.69 230 PRO A N 1
ATOM 1816 C CA . PRO A 1 230 ? 16.963 -9.276 -20.022 1.00 96.69 230 PRO A CA 1
ATOM 1817 C C . PRO A 1 230 ? 17.313 -9.829 -18.636 1.00 96.69 230 PRO A C 1
ATOM 1819 O O . PRO A 1 230 ? 18.189 -10.684 -18.504 1.00 96.69 230 PRO A O 1
ATOM 1822 N N . GLY A 1 231 ? 16.604 -9.357 -17.612 1.00 94.44 231 GLY A N 1
ATOM 1823 C CA . GLY A 1 231 ? 16.840 -9.698 -16.209 1.00 94.44 231 GLY A CA 1
ATOM 1824 C C . GLY A 1 231 ? 17.749 -8.724 -15.453 1.00 94.44 231 GLY A C 1
ATOM 1825 O O . GLY A 1 231 ? 17.786 -8.782 -14.223 1.00 94.44 231 GLY A O 1
ATOM 1826 N N . ASP A 1 232 ? 18.436 -7.815 -16.147 1.00 96.38 232 ASP A N 1
ATOM 1827 C CA . ASP A 1 232 ? 19.275 -6.808 -15.502 1.00 96.38 232 ASP A CA 1
ATOM 1828 C C . ASP A 1 232 ? 18.434 -5.698 -14.851 1.00 96.38 232 ASP A C 1
ATOM 1830 O O . ASP A 1 232 ? 17.373 -5.295 -15.346 1.00 96.38 232 ASP A O 1
ATOM 1834 N N . PHE A 1 233 ? 18.965 -5.166 -13.747 1.00 95.31 233 PHE A N 1
ATOM 1835 C CA . PHE A 1 233 ? 18.437 -3.997 -13.052 1.00 95.31 233 PHE A CA 1
ATOM 1836 C C . PHE A 1 233 ? 19.373 -2.806 -13.233 1.00 95.31 233 PHE A C 1
ATOM 1838 O O . PHE A 1 233 ? 20.578 -2.915 -12.998 1.00 95.31 233 PHE A O 1
ATOM 1845 N N . VAL A 1 234 ? 18.815 -1.648 -13.585 1.00 92.31 234 VAL A N 1
ATOM 1846 C CA . VAL A 1 234 ? 19.567 -0.393 -13.707 1.00 92.31 234 VAL A CA 1
ATOM 1847 C C . VAL A 1 234 ? 18.972 0.651 -12.778 1.00 92.31 234 VAL A C 1
ATOM 1849 O O . VAL A 1 234 ? 17.845 1.100 -12.975 1.00 92.31 234 VAL A O 1
ATOM 1852 N N . TYR A 1 235 ? 19.743 1.042 -11.767 1.00 93.00 235 TYR A N 1
ATOM 1853 C CA . TYR A 1 235 ? 19.378 2.103 -10.835 1.00 93.00 235 TYR A CA 1
ATOM 1854 C C . TYR A 1 235 ? 19.951 3.446 -11.289 1.00 93.00 235 TYR A C 1
ATOM 1856 O O . TYR A 1 235 ? 21.145 3.555 -11.574 1.00 93.00 235 TYR A O 1
ATOM 1864 N N . VAL A 1 236 ? 19.101 4.468 -11.301 1.00 90.06 236 VAL A N 1
ATOM 1865 C CA . VAL A 1 236 ? 19.462 5.857 -11.575 1.00 90.06 236 VAL A CA 1
ATOM 1866 C C . VAL A 1 236 ? 19.039 6.700 -10.383 1.0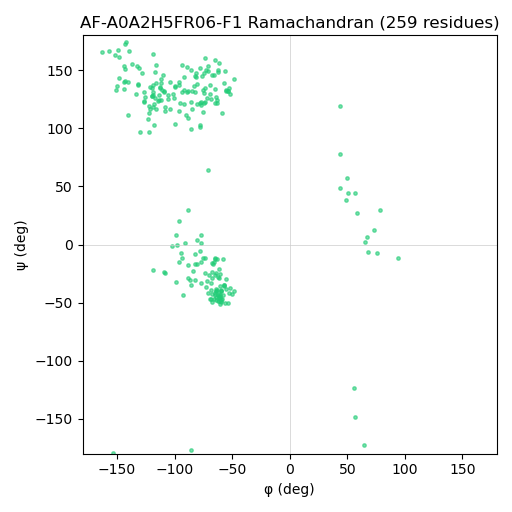0 90.06 236 VAL A C 1
ATOM 1868 O O . VAL A 1 236 ? 17.859 6.783 -10.034 1.00 90.06 236 VAL A O 1
ATOM 1871 N N . LYS A 1 237 ? 20.014 7.343 -9.742 1.00 90.38 237 LYS A N 1
ATOM 1872 C CA . LYS A 1 237 ? 19.739 8.271 -8.648 1.00 90.38 237 LYS A CA 1
ATOM 1873 C C . LYS A 1 237 ? 19.142 9.565 -9.202 1.00 90.38 237 LYS A C 1
ATOM 1875 O O . LYS A 1 237 ? 19.468 9.989 -10.308 1.00 90.38 237 LYS A O 1
ATOM 1880 N N . ALA A 1 238 ? 18.300 10.223 -8.415 1.00 88.00 238 ALA A N 1
ATOM 1881 C CA . ALA A 1 238 ? 17.801 11.548 -8.749 1.00 88.00 238 ALA A CA 1
ATOM 1882 C C . ALA A 1 238 ? 18.927 12.506 -9.178 1.00 88.00 238 ALA A C 1
ATOM 1884 O O . ALA A 1 238 ? 20.019 12.493 -8.607 1.00 88.00 238 ALA A O 1
ATOM 1885 N N . PHE A 1 239 ? 18.622 13.352 -10.165 1.00 87.38 239 PHE A N 1
ATOM 1886 C CA . PHE A 1 239 ? 19.541 14.299 -10.814 1.00 87.38 239 PHE A CA 1
ATOM 1887 C C . PHE A 1 239 ? 20.657 13.682 -11.670 1.00 87.38 239 PHE A C 1
ATOM 1889 O O . PHE A 1 239 ? 21.345 14.434 -12.364 1.00 87.38 239 PHE A O 1
ATOM 1896 N N . GLU A 1 240 ? 20.820 12.356 -11.684 1.00 89.00 240 GLU A N 1
ATOM 1897 C CA . GLU A 1 240 ? 21.802 11.714 -12.553 1.00 89.00 240 GLU A CA 1
ATOM 1898 C C . GLU A 1 240 ? 21.319 11.698 -14.000 1.00 89.00 240 GLU A C 1
ATOM 1900 O O . GLU A 1 240 ? 20.180 11.341 -14.328 1.00 89.00 240 GLU A O 1
ATOM 1905 N N . LYS A 1 241 ? 22.232 12.093 -14.883 1.00 89.94 241 LYS A N 1
ATOM 1906 C CA . LYS A 1 241 ? 22.015 11.985 -16.315 1.00 89.94 241 LYS A CA 1
ATOM 1907 C C . LYS A 1 241 ? 22.197 10.547 -16.762 1.00 89.94 241 LYS A C 1
ATOM 1909 O O . LYS A 1 241 ? 23.076 9.849 -16.265 1.00 89.94 241 LYS A O 1
ATOM 1914 N N . HIS A 1 242 ? 21.421 10.122 -17.740 1.00 90.50 242 HIS A N 1
ATOM 1915 C CA . HIS A 1 242 ? 21.585 8.811 -18.342 1.00 90.50 242 HIS A CA 1
ATOM 1916 C C . HIS A 1 242 ? 20.997 8.777 -19.749 1.00 90.50 242 HIS A C 1
ATOM 1918 O O . HIS A 1 242 ? 20.302 9.695 -20.190 1.00 90.50 242 HIS A O 1
ATOM 1924 N N . GLU A 1 243 ? 21.335 7.724 -20.480 1.00 89.88 243 GLU A N 1
ATOM 1925 C CA . GLU A 1 243 ? 20.877 7.513 -21.844 1.00 89.88 243 GLU A CA 1
ATOM 1926 C C . GLU A 1 243 ? 20.779 6.014 -22.138 1.00 89.88 243 GLU A C 1
ATOM 1928 O O . GLU A 1 243 ? 21.687 5.245 -21.816 1.00 89.88 243 GLU A O 1
ATOM 1933 N N . TRP A 1 244 ? 19.694 5.618 -22.795 1.00 89.56 244 TRP A N 1
ATOM 1934 C CA . TRP A 1 244 ? 19.569 4.328 -23.466 1.00 89.56 244 TRP A CA 1
ATOM 1935 C C . TRP A 1 244 ? 19.915 4.530 -24.941 1.00 89.56 244 TRP A C 1
ATOM 1937 O O . TRP A 1 244 ? 19.549 5.549 -25.512 1.00 89.56 244 TRP A O 1
ATOM 1947 N N . THR A 1 245 ? 20.638 3.606 -25.563 1.00 89.25 245 THR A N 1
ATOM 1948 C CA . THR A 1 245 ? 21.030 3.667 -26.983 1.00 89.25 245 THR A CA 1
ATOM 1949 C C . THR A 1 245 ? 21.137 2.261 -27.560 1.00 89.25 245 THR A C 1
ATOM 1951 O O . THR A 1 245 ? 21.186 1.299 -26.797 1.00 89.25 245 THR A O 1
ATOM 1954 N N . ASP A 1 246 ? 21.230 2.140 -28.888 1.00 89.56 246 ASP A N 1
ATOM 1955 C CA . ASP A 1 246 ? 21.592 0.891 -29.577 1.00 89.56 246 ASP A CA 1
ATOM 1956 C C . ASP A 1 246 ? 20.754 -0.318 -29.104 1.00 89.56 246 ASP A C 1
ATOM 1958 O O . ASP A 1 246 ? 21.282 -1.387 -28.795 1.00 89.56 246 ASP A O 1
ATOM 1962 N N . TRP A 1 247 ? 19.440 -0.113 -28.977 1.00 91.00 247 TRP A N 1
ATOM 1963 C CA . TRP A 1 247 ? 18.499 -1.124 -28.504 1.00 91.00 247 TRP A CA 1
ATOM 1964 C C . TRP A 1 247 ? 18.007 -2.037 -29.631 1.00 91.00 247 TRP A C 1
ATOM 1966 O O . TRP A 1 247 ? 17.902 -1.621 -30.786 1.00 91.00 247 TRP A O 1
ATOM 1976 N N . SER A 1 248 ? 17.689 -3.286 -29.292 1.00 91.31 248 SER A N 1
ATOM 1977 C CA . SER A 1 248 ? 17.058 -4.237 -30.211 1.00 91.31 248 SER A CA 1
ATOM 1978 C C . SER A 1 248 ? 15.579 -3.905 -30.454 1.00 91.31 248 SER A C 1
ATOM 1980 O O . SER A 1 248 ? 14.939 -3.221 -29.655 1.00 91.31 248 SER A O 1
ATOM 1982 N N . ASP A 1 249 ? 15.013 -4.423 -31.549 1.00 88.00 249 ASP A N 1
ATOM 1983 C CA . ASP A 1 249 ? 13.611 -4.181 -31.936 1.00 88.00 249 ASP A CA 1
ATOM 1984 C C . ASP A 1 249 ? 12.590 -4.668 -30.889 1.00 88.00 249 ASP A C 1
ATOM 1986 O O . ASP A 1 249 ? 11.467 -4.170 -30.823 1.00 88.00 249 ASP A O 1
ATOM 1990 N N . ASP A 1 250 ? 12.970 -5.651 -30.072 1.00 88.38 250 ASP A N 1
ATOM 1991 C CA . ASP A 1 250 ? 12.158 -6.239 -29.006 1.00 88.38 250 ASP A CA 1
ATOM 1992 C C . ASP A 1 250 ? 12.481 -5.676 -27.611 1.00 88.38 250 ASP A C 1
ATOM 1994 O O . ASP A 1 250 ? 11.990 -6.206 -26.607 1.00 88.38 250 ASP A O 1
ATOM 1998 N N . PHE A 1 251 ? 13.305 -4.625 -27.526 1.00 89.75 251 PHE A N 1
ATOM 1999 C CA . PHE A 1 251 ? 13.714 -4.053 -26.250 1.00 89.75 251 PHE A CA 1
ATOM 2000 C C . PHE A 1 251 ? 12.522 -3.479 -25.483 1.00 89.75 251 PHE A C 1
ATOM 2002 O O . PHE A 1 251 ? 11.815 -2.584 -25.953 1.00 89.75 251 PHE A O 1
ATOM 2009 N N . LYS A 1 252 ? 12.314 -3.995 -24.270 1.00 88.56 252 LYS A N 1
ATOM 2010 C CA . LYS A 1 252 ? 11.300 -3.518 -23.328 1.00 88.56 252 LYS A CA 1
ATOM 2011 C C . LYS A 1 252 ? 11.866 -3.537 -21.919 1.00 88.56 252 LYS A C 1
ATOM 2013 O O . LYS A 1 252 ? 12.496 -4.512 -21.505 1.00 88.56 252 LYS A O 1
ATOM 2018 N N . LEU A 1 253 ? 11.550 -2.505 -21.146 1.00 91.06 253 LEU A N 1
ATOM 2019 C CA . LEU A 1 253 ? 11.841 -2.467 -19.716 1.00 91.06 253 LEU A CA 1
ATOM 2020 C C . LEU A 1 253 ? 10.657 -1.919 -18.920 1.00 91.06 253 LEU A C 1
ATOM 2022 O O . LEU A 1 253 ? 9.832 -1.169 -19.443 1.00 91.06 253 LEU A O 1
ATOM 2026 N N . ILE A 1 254 ? 10.590 -2.294 -17.648 1.00 91.69 254 ILE A N 1
ATOM 2027 C CA . ILE A 1 254 ? 9.691 -1.710 -16.649 1.00 91.69 254 ILE A CA 1
ATOM 2028 C C . ILE A 1 254 ? 10.507 -0.712 -15.839 1.00 91.69 254 ILE A C 1
ATOM 2030 O O . ILE A 1 254 ? 11.622 -1.035 -15.439 1.00 91.69 254 ILE A O 1
ATOM 2034 N N . PHE A 1 255 ? 9.961 0.469 -15.569 1.00 90.75 255 PHE A N 1
ATOM 2035 C CA . PHE A 1 255 ? 10.572 1.426 -14.656 1.00 90.75 255 PHE A CA 1
ATOM 2036 C C . PHE A 1 255 ? 9.686 1.681 -13.439 1.00 90.75 255 PHE A C 1
ATOM 2038 O O . PHE A 1 255 ? 8.456 1.650 -13.526 1.00 90.75 255 PHE A O 1
ATOM 2045 N N . MET A 1 256 ? 10.323 1.964 -12.308 1.00 91.69 256 MET A N 1
ATOM 2046 C CA . MET A 1 256 ? 9.696 2.468 -11.092 1.00 91.69 256 MET A CA 1
ATOM 2047 C C . MET A 1 256 ? 10.430 3.733 -10.660 1.00 91.69 256 MET A C 1
ATOM 2049 O O . MET A 1 256 ? 11.633 3.682 -10.427 1.00 91.69 256 MET A O 1
ATOM 2053 N N . GLN A 1 257 ? 9.705 4.842 -10.529 1.00 90.81 257 GLN A N 1
ATOM 2054 C CA . GLN A 1 257 ? 10.205 6.132 -10.063 1.00 90.81 257 GLN A CA 1
ATOM 2055 C C . GLN A 1 257 ? 9.615 6.486 -8.704 1.00 90.81 257 GLN A C 1
ATOM 2057 O O . GLN A 1 257 ? 8.425 6.271 -8.483 1.00 90.81 257 GLN A O 1
ATOM 2062 N N . TRP A 1 258 ? 10.404 7.103 -7.829 1.00 90.88 258 TRP A N 1
ATOM 2063 C CA . TRP A 1 258 ? 9.932 7.622 -6.543 1.00 90.88 258 TRP A CA 1
ATOM 2064 C C . TRP A 1 258 ? 10.646 8.922 -6.163 1.00 90.88 258 TRP A C 1
ATOM 2066 O O . TRP A 1 258 ? 11.754 9.21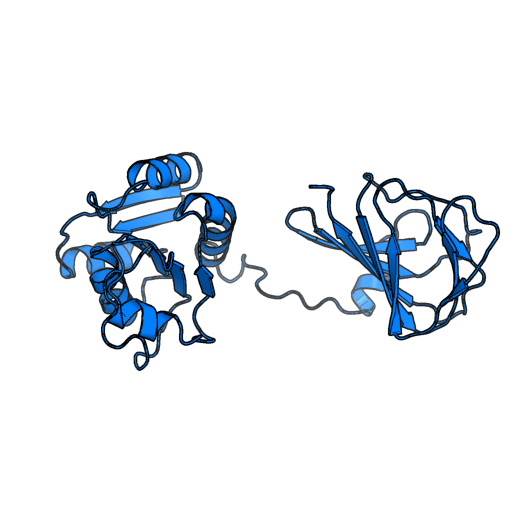1 -6.625 1.00 90.88 258 TRP A O 1
ATOM 2076 N N . GLU A 1 259 ? 9.977 9.746 -5.358 1.00 86.38 259 GLU A N 1
ATOM 2077 C CA . GLU A 1 259 ? 10.534 11.012 -4.875 1.00 86.38 259 GLU A CA 1
ATOM 2078 C C . GLU A 1 259 ? 11.747 10.804 -3.957 1.00 86.38 259 GLU A C 1
ATOM 2080 O O . GLU A 1 259 ? 11.961 9.730 -3.396 1.00 86.38 259 GLU A O 1
ATOM 2085 N N . ILE A 1 260 ? 12.557 11.852 -3.829 1.00 78.81 260 ILE A N 1
ATOM 2086 C CA . ILE A 1 260 ? 13.668 11.908 -2.879 1.00 78.81 260 ILE A CA 1
ATOM 2087 C C . ILE A 1 260 ? 13.075 12.118 -1.480 1.00 78.81 260 ILE A C 1
ATOM 2089 O O . ILE A 1 260 ? 12.230 13.002 -1.317 1.00 78.81 260 ILE A O 1
ATOM 2093 N N . GLU A 1 261 ? 13.495 11.307 -0.508 1.00 62.53 261 GLU A N 1
ATOM 2094 C CA . GLU A 1 261 ? 13.182 11.501 0.918 1.00 62.53 261 GLU A CA 1
ATOM 2095 C C . GLU A 1 261 ? 13.966 12.668 1.530 1.00 62.53 261 GLU A C 1
ATOM 2097 O O . GLU A 1 261 ? 15.173 12.8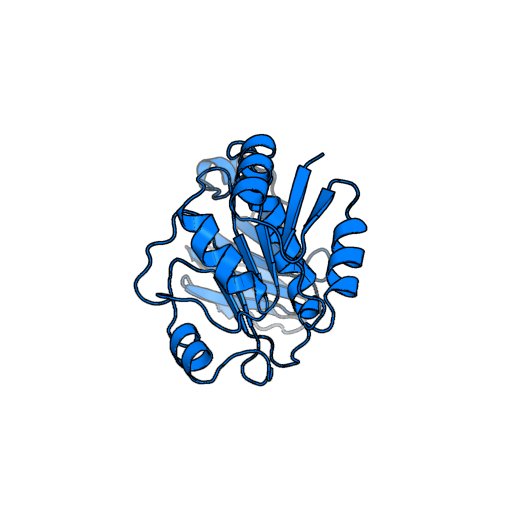12 1.210 1.00 62.53 261 GLU A O 1
#

Solvent-accessible surface area (backbone atoms only — not comparable to full-atom values): 14696 Å² total; per-residue (Å²): 121,49,55,36,39,33,35,55,29,92,86,40,84,63,49,69,57,52,53,52,58,53,57,69,40,89,57,50,44,81,45,79,41,62,96,67,56,70,69,60,52,47,57,52,36,62,76,58,56,23,41,39,36,14,24,22,76,35,16,34,57,44,60,59,45,54,68,72,41,85,34,46,47,26,38,36,32,37,40,45,26,50,55,86,58,67,92,74,61,82,73,84,48,55,36,37,40,40,37,31,93,82,41,86,65,40,37,74,68,38,48,60,55,64,72,50,88,51,96,78,44,52,76,45,75,39,89,81,65,51,72,71,79,46,48,65,57,53,50,50,56,50,50,57,47,69,43,54,76,90,71,36,77,87,71,81,88,83,50,73,78,57,56,76,71,53,78,51,43,87,76,58,21,39,30,78,77,45,77,54,97,67,34,36,34,28,36,36,45,69,59,94,66,83,70,65,78,42,54,51,82,90,50,22,28,35,40,35,39,28,69,34,42,37,30,29,40,28,59,52,95,48,91,59,69,42,83,44,45,56,78,40,75,50,77,44,58,49,74,46,38,33,33,65,40,85,57,44,100,61,34,32,31,41,36,40,33,32,68,78,130